Protein AF-0000000078959575 (afdb_homodimer)

pLDDT: mean 81.87, std 21.02, range [20.94, 98.38]

Structure (mmCIF, N/CA/C/O backbone):
data_AF-0000000078959575-model_v1
#
loop_
_entity.id
_entity.type
_entity.pdbx_description
1 polymer GH22760
#
loop_
_atom_site.group_PDB
_atom_site.id
_atom_site.type_symbol
_atom_site.label_atom_id
_atom_site.label_alt_id
_atom_site.label_comp_id
_atom_site.label_asym_id
_atom_site.label_entity_id
_atom_site.label_seq_id
_atom_site.pdbx_PDB_ins_code
_atom_site.Cartn_x
_atom_site.Cartn_y
_atom_site.Cartn_z
_atom_site.occupancy
_atom_site.B_iso_or_equiv
_atom_site.auth_seq_id
_atom_site.auth_comp_id
_atom_site.auth_asym_id
_atom_site.auth_atom_id
_atom_site.pdbx_PDB_model_num
ATOM 1 N N . MET A 1 1 ? 25.422 5.785 2.998 1 21.25 1 MET A N 1
ATOM 2 C CA . MET A 1 1 ? 24.75 4.562 2.549 1 21.25 1 MET A CA 1
ATOM 3 C C . MET A 1 1 ? 23.469 4.32 3.338 1 21.25 1 MET A C 1
ATOM 5 O O . MET A 1 1 ? 22.75 3.354 3.08 1 21.25 1 MET A O 1
ATOM 9 N N . LYS A 1 2 ? 23.391 4.898 4.656 1 26.19 2 LYS A N 1
ATOM 10 C CA . LYS A 1 2 ? 22.578 5.145 5.84 1 26.19 2 LYS A CA 1
ATOM 11 C C . LYS A 1 2 ? 21.344 5.984 5.496 1 26.19 2 LYS A C 1
ATOM 13 O O . LYS A 1 2 ? 20.578 6.367 6.387 1 26.19 2 LYS A O 1
ATOM 18 N N . PHE A 1 3 ? 21.344 6.707 4.441 1 26.38 3 PHE A N 1
ATOM 19 C CA . PHE A 1 3 ? 20.484 7.828 4.098 1 26.38 3 PHE A CA 1
ATOM 20 C C . PHE A 1 3 ? 19.078 7.348 3.773 1 26.38 3 PHE A C 1
ATOM 22 O O . PHE A 1 3 ? 18.188 8.156 3.527 1 26.38 3 PHE A O 1
ATOM 29 N N . LEU A 1 4 ? 18.891 6.121 3.283 1 33.81 4 LEU A N 1
ATOM 30 C CA . LEU A 1 4 ? 17.656 5.672 2.627 1 33.81 4 LEU A CA 1
ATOM 31 C C . LEU A 1 4 ? 16.531 5.52 3.637 1 33.81 4 LEU A C 1
ATOM 33 O O . LEU A 1 4 ? 15.367 5.359 3.254 1 33.81 4 LEU A O 1
ATOM 37 N N . ILE A 1 5 ? 16.891 5.254 4.926 1 32.41 5 ILE A N 1
ATOM 38 C CA . ILE A 1 5 ? 15.945 4.719 5.895 1 32.41 5 ILE A CA 1
ATOM 39 C C . ILE A 1 5 ? 15.008 5.828 6.367 1 32.41 5 ILE A C 1
ATOM 41 O O . ILE A 1 5 ? 13.977 5.559 6.984 1 32.41 5 ILE A O 1
ATOM 45 N N . VAL A 1 6 ? 15.562 7.066 6.371 1 31.7 6 VAL A N 1
ATOM 46 C CA . VAL A 1 6 ? 15.016 8.062 7.285 1 31.7 6 VAL A CA 1
ATOM 47 C C . VAL A 1 6 ? 13.648 8.523 6.789 1 31.7 6 VAL A C 1
ATOM 49 O O . VAL A 1 6 ? 12.945 9.266 7.48 1 31.7 6 VAL A O 1
ATOM 52 N N . LEU A 1 7 ? 13.516 8.484 5.453 1 32.28 7 LEU A N 1
ATOM 53 C CA . LEU A 1 7 ? 12.445 9.336 4.945 1 32.28 7 LEU A CA 1
ATOM 54 C C . LEU A 1 7 ? 11.078 8.828 5.402 1 32.28 7 LEU A C 1
ATOM 56 O O . LEU A 1 7 ? 10.07 9.516 5.23 1 32.28 7 LEU A O 1
ATOM 60 N N . VAL A 1 8 ? 11.016 7.586 5.652 1 33.41 8 VAL A N 1
ATOM 61 C CA . VAL A 1 8 ? 9.664 7.051 5.711 1 33.41 8 VAL A CA 1
ATOM 62 C C . VAL A 1 8 ? 8.969 7.527 6.984 1 33.41 8 VAL A C 1
ATOM 64 O O . VAL A 1 8 ? 7.801 7.211 7.215 1 33.41 8 VAL A O 1
ATOM 67 N N . ALA A 1 9 ? 9.727 8.172 7.875 1 30.11 9 ALA A N 1
ATOM 68 C CA . ALA A 1 9 ? 9.164 8.258 9.219 1 30.11 9 ALA A CA 1
ATOM 69 C C . ALA A 1 9 ? 7.98 9.219 9.266 1 30.11 9 ALA A C 1
ATOM 71 O O . ALA A 1 9 ? 7.227 9.242 10.234 1 30.11 9 ALA A O 1
ATOM 72 N N . CYS A 1 10 ? 7.98 10.195 8.359 1 29.11 10 CYS A N 1
ATOM 73 C CA . CYS A 1 10 ? 7.23 11.375 8.766 1 29.11 10 CYS A CA 1
ATOM 74 C C . CYS A 1 10 ? 5.73 11.109 8.711 1 29.11 10 CYS A C 1
ATOM 76 O O . CYS A 1 10 ? 4.934 11.969 9.102 1 29.11 10 CYS A O 1
ATOM 78 N N . VAL A 1 11 ? 5.363 10.352 7.906 1 36.44 11 VAL A N 1
ATOM 79 C CA . VAL A 1 11 ? 3.955 10.539 7.566 1 36.44 11 VAL A CA 1
ATOM 80 C C . VAL A 1 11 ? 3.08 10.133 8.75 1 36.44 11 VAL A C 1
ATOM 82 O O . VAL A 1 11 ? 1.878 9.906 8.594 1 36.44 11 VAL A O 1
ATOM 85 N N . ALA A 1 12 ? 3.715 10.094 10.016 1 34.72 12 ALA A N 1
ATOM 86 C CA . ALA A 1 12 ? 3.025 9.281 11.016 1 34.72 12 ALA A CA 1
ATOM 87 C C . ALA A 1 12 ? 1.836 10.031 11.602 1 34.72 12 ALA A C 1
ATOM 89 O O . ALA A 1 12 ? 1.166 9.539 12.508 1 34.72 12 ALA A O 1
ATOM 90 N N . LEU A 1 13 ? 1.754 11.336 11.375 1 32.12 13 LEU A N 1
ATOM 91 C CA . LEU A 1 13 ? 0.903 11.82 12.453 1 32.12 13 LEU A CA 1
ATOM 92 C C . LEU A 1 13 ? -0.549 11.414 12.227 1 32.12 13 LEU A C 1
ATOM 94 O O . LEU A 1 13 ? -1.406 11.656 13.078 1 32.12 13 LEU A O 1
ATOM 98 N N . VAL A 1 14 ? -0.962 11.5 11.023 1 35.34 14 VAL A N 1
ATOM 99 C CA . VAL A 1 14 ? -2.418 11.406 11.039 1 35.34 14 VAL A CA 1
ATOM 100 C C . VAL A 1 14 ? -2.852 10.18 11.828 1 35.34 14 VAL A C 1
ATOM 102 O O . VAL A 1 14 ? -2.014 9.438 12.344 1 35.34 14 VAL A O 1
ATOM 105 N N . ALA A 1 15 ? -3.846 9.305 11.281 1 36.19 15 ALA A N 1
ATOM 106 C CA . ALA A 1 15 ? -4.566 8.227 11.945 1 36.19 15 ALA A CA 1
ATOM 107 C C . ALA A 1 15 ? -3.623 7.094 12.336 1 36.19 15 ALA A C 1
ATOM 109 O O . ALA A 1 15 ? -3.5 6.105 11.609 1 3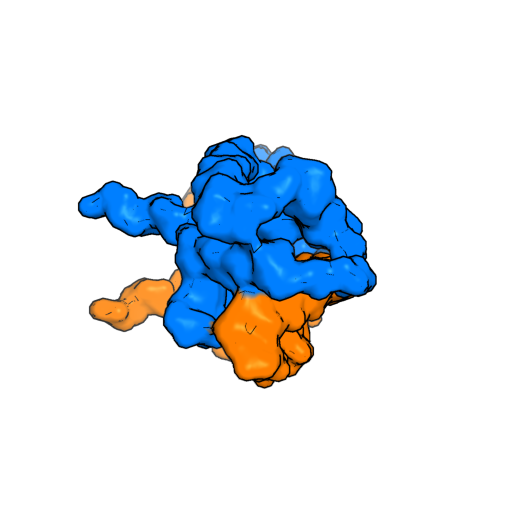6.19 15 ALA A O 1
ATOM 110 N N . ALA A 1 16 ? -2.566 7.5 12.961 1 39.72 16 ALA A N 1
ATOM 111 C CA . ALA A 1 16 ? -1.567 6.562 13.469 1 39.72 16 ALA A CA 1
ATOM 112 C C . ALA A 1 16 ? -2.225 5.281 13.977 1 39.72 16 ALA A C 1
ATOM 114 O O . ALA A 1 16 ? -1.679 4.188 13.812 1 39.72 16 ALA A O 1
ATOM 115 N N . GLU A 1 17 ? -3.307 5.551 14.688 1 41.25 17 GLU A N 1
ATOM 116 C CA . GLU A 1 17 ? -3.902 4.332 15.219 1 41.25 17 GLU A CA 1
ATOM 117 C C . GLU A 1 17 ? -4.41 3.428 14.102 1 41.25 17 GLU A C 1
ATOM 119 O O . GLU A 1 17 ? -4.469 2.207 14.258 1 41.25 17 GLU A O 1
ATOM 124 N N . LYS A 1 18 ? -4.844 4.164 13.031 1 46.66 18 LYS A N 1
ATOM 125 C CA . LYS A 1 18 ? -5.398 3.277 12.016 1 46.66 18 LYS A CA 1
ATOM 126 C C . LYS A 1 18 ? -4.367 2.971 10.93 1 46.66 18 LYS A C 1
ATOM 128 O O . LYS A 1 18 ? -4.492 1.979 10.211 1 46.66 18 LYS A O 1
ATOM 133 N N . LEU A 1 19 ? -3.455 4.043 10.82 1 52.03 19 LEU A N 1
ATOM 134 C CA . LEU A 1 19 ? -2.346 3.672 9.945 1 52.03 19 LEU A CA 1
ATOM 135 C C . LEU A 1 19 ? -1.333 2.809 10.688 1 52.03 19 LEU A C 1
ATOM 137 O O . LEU A 1 19 ? -1.064 3.041 11.875 1 52.03 19 LEU A O 1
ATOM 141 N N . MET A 1 20 ? -1.323 1.711 10.492 1 60.56 20 MET A N 1
ATOM 142 C CA . MET A 1 20 ? -0.423 0.765 11.141 1 60.56 20 MET A CA 1
ATOM 143 C C . MET A 1 20 ? 1.021 1.252 11.078 1 60.56 20 MET A C 1
ATOM 145 O O . MET A 1 20 ? 1.829 0.714 10.32 1 60.56 20 MET A O 1
ATOM 149 N N . LEU A 1 21 ? 1.324 2.381 11.836 1 71.88 21 LEU A N 1
ATOM 150 C CA . LEU A 1 21 ? 2.699 2.85 11.961 1 71.88 21 LEU A CA 1
ATOM 151 C C . LEU A 1 21 ? 3.533 1.865 12.781 1 71.88 21 LEU A C 1
ATOM 153 O O . LEU A 1 21 ? 3.031 1.252 13.719 1 71.88 21 LEU A O 1
ATOM 157 N N . THR A 1 22 ? 4.734 1.642 12.203 1 72.06 22 THR A N 1
ATOM 158 C CA . THR A 1 22 ? 5.656 0.873 13.031 1 72.06 22 THR A CA 1
ATOM 159 C C . THR A 1 22 ? 5.961 1.613 14.328 1 72.06 22 THR A C 1
ATOM 161 O O . THR A 1 22 ? 5.672 2.805 14.453 1 72.06 22 THR A O 1
ATOM 164 N N . GLU A 1 23 ? 6.484 0.855 15.336 1 77.44 23 GLU A N 1
ATOM 165 C CA . GLU A 1 23 ? 6.859 1.485 16.594 1 77.44 23 GLU A CA 1
ATOM 166 C C . GLU A 1 23 ? 7.863 2.611 16.375 1 77.44 23 GLU A C 1
ATOM 168 O O . GLU A 1 23 ? 7.781 3.66 17.016 1 77.44 23 GLU A O 1
ATOM 173 N N . GLU A 1 24 ? 8.836 2.346 15.469 1 77.12 24 GLU A N 1
ATOM 174 C CA . GLU A 1 24 ? 9.82 3.373 15.141 1 77.12 24 GLU A CA 1
ATOM 175 C C . GLU A 1 24 ? 9.148 4.605 14.539 1 77.12 24 GLU A C 1
ATOM 177 O O . GLU A 1 24 ? 9.484 5.738 14.891 1 77.12 24 GLU A O 1
ATOM 182 N N . GLN A 1 25 ? 8.148 4.414 13.688 1 80.94 25 GLN A N 1
ATOM 183 C CA . GLN A 1 25 ? 7.41 5.512 13.07 1 80.94 25 GLN A CA 1
ATOM 184 C C . GLN A 1 25 ? 6.598 6.277 14.109 1 80.94 25 GLN A C 1
ATOM 186 O O . GLN A 1 25 ? 6.504 7.508 14.055 1 80.94 25 GLN A O 1
ATOM 191 N N . LYS A 1 26 ? 6.066 5.613 15.047 1 84.31 26 LYS A N 1
ATOM 192 C CA . LYS A 1 26 ? 5.301 6.238 16.125 1 84.31 26 LYS A CA 1
ATOM 193 C C . LYS A 1 26 ? 6.184 7.133 16.984 1 84.31 26 LYS A C 1
ATOM 195 O O . LYS A 1 26 ? 5.789 8.242 17.344 1 84.31 26 LYS A O 1
ATOM 200 N N . GLN A 1 27 ? 7.363 6.645 17.281 1 88.19 27 GLN A N 1
ATOM 201 C CA . GLN A 1 27 ? 8.297 7.418 18.094 1 88.19 27 GLN A CA 1
ATOM 202 C C . GLN A 1 27 ? 8.75 8.68 17.359 1 88.19 27 GLN A C 1
ATOM 204 O O . GLN A 1 27 ? 8.844 9.75 17.969 1 88.19 27 GLN A O 1
ATOM 209 N N . GLN A 1 28 ? 9.008 8.562 16.141 1 87.69 28 GLN A N 1
ATOM 210 C CA . GLN A 1 28 ? 9.406 9.727 15.367 1 87.69 28 GLN A CA 1
ATOM 211 C C . GLN A 1 28 ? 8.273 10.758 15.297 1 87.69 28 GLN A C 1
ATOM 213 O O . GLN A 1 28 ? 8.516 11.961 15.406 1 87.69 28 GLN A O 1
ATOM 218 N N . ALA A 1 29 ? 7.086 10.273 15.141 1 90.06 29 ALA A N 1
ATOM 219 C CA . ALA A 1 29 ? 5.93 11.164 15.125 1 90.06 29 ALA A CA 1
ATOM 220 C C . ALA A 1 29 ? 5.797 11.922 16.453 1 90.06 29 ALA A C 1
ATOM 222 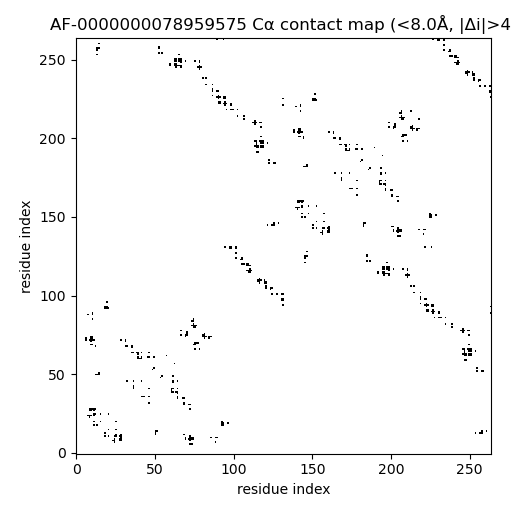O O . ALA A 1 29 ? 5.465 13.109 16.453 1 90.06 29 ALA A O 1
ATOM 223 N N . LYS A 1 30 ? 6.062 11.234 17.5 1 92.62 30 LYS A N 1
ATOM 224 C CA . LYS A 1 30 ? 6.008 11.867 18.812 1 92.62 30 LYS A CA 1
ATOM 225 C C . LYS A 1 30 ? 7.07 12.953 18.953 1 92.62 30 LYS A C 1
ATOM 227 O O . LYS A 1 30 ? 6.809 14.023 19.5 1 92.62 30 LYS A O 1
ATOM 232 N N . VAL A 1 31 ? 8.273 12.602 18.5 1 93.62 31 VAL A N 1
ATOM 233 C CA . VAL A 1 31 ? 9.367 13.57 18.547 1 93.62 31 VAL A CA 1
ATOM 234 C C . VAL A 1 31 ? 8.977 14.82 17.75 1 93.62 31 VAL A C 1
ATOM 236 O O . VAL A 1 31 ? 9.188 15.945 18.219 1 93.62 31 VAL A O 1
ATOM 239 N N . PHE A 1 32 ? 8.422 14.68 16.578 1 95.06 32 PHE A N 1
ATOM 240 C CA . PHE A 1 32 ? 7.973 15.812 15.789 1 95.06 32 PHE A CA 1
ATOM 241 C C . PHE A 1 32 ? 6.871 16.578 16.5 1 95.06 32 PHE A C 1
ATOM 243 O O . PHE A 1 32 ? 6.883 17.812 16.531 1 95.06 32 PHE A O 1
ATOM 250 N N . ALA A 1 33 ? 5.949 15.852 17.109 1 95.56 33 ALA A N 1
ATOM 251 C CA . ALA A 1 33 ? 4.816 16.484 17.781 1 95.56 33 ALA A CA 1
ATOM 252 C C . ALA A 1 33 ? 5.289 17.328 18.953 1 95.56 33 ALA A C 1
ATOM 254 O O . ALA A 1 33 ? 4.828 18.469 19.125 1 95.56 33 ALA A O 1
ATOM 255 N N . VAL A 1 34 ? 6.164 16.812 19.734 1 96.5 34 VAL A N 1
ATOM 256 C CA . VAL A 1 34 ? 6.684 17.531 20.891 1 96.5 34 VAL A CA 1
ATOM 257 C C . VAL A 1 34 ? 7.43 18.781 20.438 1 96.5 34 VAL A C 1
ATOM 259 O O . VAL A 1 34 ? 7.184 19.875 20.938 1 96.5 34 VAL A O 1
ATOM 262 N N . ALA A 1 35 ? 8.32 18.625 19.484 1 97.44 35 ALA A N 1
ATOM 263 C CA . ALA A 1 35 ? 9.094 19.75 18.969 1 97.44 35 ALA A CA 1
ATOM 264 C C . ALA A 1 35 ? 8.18 20.828 18.406 1 97.44 35 ALA A C 1
ATOM 266 O O . ALA A 1 35 ? 8.367 22.031 18.672 1 97.44 35 ALA A O 1
ATOM 267 N N . CYS A 1 36 ? 7.211 20.469 17.641 1 98.38 36 CYS A N 1
ATOM 268 C CA . CYS A 1 36 ? 6.312 21.422 17 1 98.38 36 CYS A CA 1
ATOM 269 C C . CYS A 1 36 ? 5.367 22.047 18.016 1 98.38 36 CYS A C 1
ATOM 271 O O . CYS A 1 36 ? 5 23.219 17.875 1 98.38 36 CYS A O 1
ATOM 273 N N . GLY A 1 37 ? 4.918 21.188 18.969 1 98 37 GLY A N 1
ATOM 274 C CA . GLY A 1 37 ? 4.121 21.766 20.031 1 98 37 GLY A CA 1
ATOM 275 C C . GLY A 1 37 ? 4.824 22.891 20.766 1 98 37 GLY A C 1
ATOM 276 O O . GLY A 1 37 ? 4.223 23.938 21.031 1 98 37 GLY A O 1
ATOM 277 N N . GLU A 1 38 ? 6.09 22.719 21.109 1 98.19 38 GLU A N 1
ATOM 278 C CA . GLU A 1 38 ? 6.895 23.734 21.766 1 98.19 38 GLU A CA 1
ATOM 279 C C . GLU A 1 38 ? 7.094 24.953 20.875 1 98.19 38 GLU A C 1
ATOM 281 O O . GLU A 1 38 ? 6.973 26.094 21.312 1 98.19 38 GLU A O 1
ATOM 286 N N . GLN A 1 39 ? 7.371 24.703 19.688 1 98.19 39 GLN A N 1
ATOM 287 C CA . GLN A 1 39 ? 7.652 25.766 18.734 1 98.19 39 GLN A CA 1
ATOM 288 C C . GLN A 1 39 ? 6.449 26.688 18.578 1 98.19 39 GLN A C 1
ATOM 290 O O . GLN A 1 39 ? 6.594 27.922 18.531 1 98.19 39 GLN A O 1
ATOM 295 N N . GLU A 1 40 ? 5.246 26.109 18.438 1 98.25 40 GLU A N 1
ATOM 296 C CA . GLU A 1 40 ? 4.055 26.875 18.094 1 98.25 40 GLU A CA 1
ATOM 297 C C . GLU A 1 40 ? 3.279 27.281 19.359 1 98.25 40 GLU A C 1
ATOM 299 O O . GLU A 1 40 ? 2.371 28.109 19.281 1 98.25 40 GLU A O 1
ATOM 304 N N . GLY A 1 41 ? 3.617 26.688 20.531 1 98.12 41 GLY A N 1
ATOM 305 C CA . GLY A 1 41 ? 2.996 27.031 21.797 1 98.12 41 GLY A CA 1
ATOM 306 C C . GLY A 1 41 ? 1.602 26.453 21.969 1 98.12 41 GLY A C 1
ATOM 307 O O . GLY A 1 41 ? 0.687 27.156 22.406 1 98.12 41 GLY A O 1
ATOM 308 N N . ILE A 1 42 ? 1.453 25.25 21.578 1 97.81 42 ILE A N 1
ATOM 309 C CA . ILE A 1 42 ? 0.149 24.625 21.797 1 97.81 42 ILE A CA 1
ATOM 310 C C . ILE A 1 42 ? 0.249 23.578 22.906 1 97.81 42 ILE A C 1
ATOM 312 O O . ILE A 1 42 ? 1.347 23.125 23.25 1 97.81 42 ILE A O 1
ATOM 316 N N . SER A 1 43 ? -0.876 23.234 23.469 1 96.38 43 SER A N 1
ATOM 317 C CA . SER A 1 43 ? -0.901 22.219 24.5 1 96.38 43 SER A CA 1
ATOM 318 C C . SER A 1 43 ? -0.928 20.812 23.891 1 96.38 43 SER A C 1
ATOM 320 O O . SER A 1 43 ? -1.29 20.641 22.719 1 96.38 43 SER A O 1
ATOM 322 N N . LYS A 1 44 ? -0.583 19.875 24.766 1 95.44 44 LYS A N 1
ATOM 323 C CA . LYS A 1 44 ? -0.696 18.484 24.375 1 95.44 44 LYS A CA 1
ATOM 324 C C . LYS A 1 44 ? -2.135 18.125 24 1 95.44 44 LYS A C 1
ATOM 326 O O . LYS A 1 44 ? -2.369 17.359 23.062 1 95.44 44 LYS A O 1
ATOM 331 N N . GLU A 1 45 ? -3.061 18.672 24.734 1 95.5 45 GLU A N 1
ATOM 332 C CA . GLU A 1 45 ? -4.477 18.406 24.484 1 95.5 45 GLU A CA 1
ATOM 333 C C . GLU A 1 45 ? -4.895 18.922 23.109 1 95.5 45 GLU A C 1
ATOM 335 O O . GLU A 1 45 ? -5.695 18.281 22.422 1 95.5 45 GLU A O 1
ATOM 340 N N . GLN A 1 46 ? -4.41 20.047 22.703 1 95.88 46 GLN A N 1
ATOM 341 C CA . GLN A 1 46 ? -4.711 20.594 21.391 1 95.88 46 GLN A CA 1
ATOM 342 C C . GLN A 1 46 ? -4.156 19.688 20.281 1 95.88 46 GLN A C 1
ATOM 344 O O . GLN A 1 46 ? -4.824 19.453 19.281 1 95.88 46 GLN A O 1
ATOM 349 N N . ALA A 1 47 ? -2.959 19.203 20.516 1 95.44 47 ALA A N 1
ATOM 350 C CA . ALA A 1 47 ? -2.336 18.312 19.531 1 95.44 47 ALA A CA 1
ATOM 351 C C . ALA A 1 47 ? -3.125 17.016 19.391 1 95.44 47 ALA A C 1
ATOM 353 O O . ALA A 1 47 ? -3.355 16.547 18.266 1 95.44 47 ALA A O 1
ATOM 354 N N . ILE A 1 48 ? -3.547 16.438 20.484 1 92.88 48 ILE A N 1
ATOM 355 C CA . ILE A 1 48 ? -4.309 15.188 20.5 1 92.88 48 ILE A CA 1
ATOM 356 C C . ILE A 1 48 ? -5.668 15.406 19.844 1 92.88 48 ILE A C 1
ATOM 358 O O . ILE A 1 48 ? -6.145 14.555 19.078 1 92.88 48 ILE A O 1
ATOM 362 N N . ALA A 1 49 ? -6.273 16.531 20.109 1 92.31 49 ALA A N 1
ATOM 363 C CA . ALA A 1 49 ? -7.555 16.859 19.484 1 92.31 49 ALA A CA 1
ATOM 364 C C . ALA A 1 49 ? -7.434 16.906 17.969 1 92.31 49 ALA A C 1
ATOM 366 O O . ALA A 1 49 ? -8.289 16.375 17.25 1 92.31 49 ALA A O 1
ATOM 367 N N . LEU A 1 50 ? -6.402 17.531 17.484 1 92.88 50 LEU A N 1
ATOM 368 C CA . LEU A 1 50 ? -6.16 17.594 16.047 1 92.88 50 LEU A CA 1
ATOM 369 C C . LEU A 1 50 ? -5.961 16.203 15.469 1 92.88 50 LEU A C 1
ATOM 371 O O . LEU A 1 50 ? -6.559 15.859 14.453 1 92.88 50 LEU A O 1
ATOM 375 N N . ARG A 1 51 ? -5.102 15.406 16.094 1 90.69 51 ARG A N 1
ATOM 376 C CA . ARG A 1 51 ? -4.855 14.031 15.68 1 90.69 51 ARG A CA 1
ATOM 377 C C . ARG A 1 51 ? -6.164 13.25 15.57 1 90.69 51 ARG A C 1
ATOM 379 O O . ARG A 1 51 ? -6.336 12.438 14.656 1 90.69 51 ARG A O 1
ATOM 386 N N . ASP A 1 52 ? -7.07 13.562 16.5 1 87.31 52 ASP A N 1
ATOM 387 C CA . ASP A 1 52 ? -8.312 12.805 16.609 1 87.31 52 ASP A CA 1
ATOM 388 C C . ASP A 1 52 ? -9.375 13.352 15.664 1 87.31 52 ASP A C 1
ATOM 390 O O . ASP A 1 52 ? -10.5 12.836 15.617 1 87.31 52 ASP A O 1
ATOM 394 N N . GLY A 1 53 ? -9.039 14.406 14.945 1 91.19 53 GLY A N 1
ATOM 395 C CA . GLY A 1 53 ? -9.93 14.875 13.898 1 91.19 53 GLY A CA 1
ATOM 396 C C . GLY A 1 53 ? -10.867 15.977 14.359 1 91.19 53 GLY A C 1
ATOM 397 O O . GLY A 1 53 ? -11.938 16.172 13.781 1 91.19 53 GLY A O 1
ATOM 398 N N . LYS A 1 54 ? -10.578 16.594 15.398 1 93.12 54 LYS A N 1
ATOM 399 C CA . LYS A 1 54 ? -11.352 17.766 15.82 1 93.12 54 LYS A CA 1
ATOM 400 C C . LYS A 1 54 ? -10.898 19.016 15.086 1 93.12 54 LYS A C 1
ATOM 402 O O . LYS A 1 54 ? -10.039 19.75 15.57 1 93.12 54 LYS A O 1
ATOM 407 N N . PHE A 1 55 ? -11.539 19.391 14.086 1 95 55 PHE A N 1
ATOM 408 C CA . PHE A 1 55 ? -11.047 20.391 13.164 1 95 55 PHE A CA 1
ATOM 409 C C . PHE A 1 55 ? -11.836 21.688 13.297 1 95 55 PHE A C 1
ATOM 411 O O . PHE A 1 55 ? -11.562 22.672 12.609 1 95 55 PHE A O 1
ATOM 418 N N . GLU A 1 56 ? -12.781 21.672 14.203 1 91.12 56 GLU A N 1
ATOM 419 C CA . GLU A 1 56 ? -13.602 22.875 14.383 1 91.12 56 GLU A CA 1
ATOM 420 C C . GLU A 1 56 ? -12.898 23.906 15.258 1 91.12 56 GLU A C 1
ATOM 422 O O . GLU A 1 56 ? -12.25 23.547 16.25 1 91.12 56 GLU A O 1
ATOM 427 N N . ASN A 1 57 ? -13.031 25.156 14.938 1 92.12 57 ASN A N 1
ATOM 428 C CA . ASN A 1 57 ? -12.562 26.297 15.711 1 92.12 57 ASN A CA 1
ATOM 429 C C . ASN A 1 57 ? -11.086 26.156 16.078 1 92.12 57 ASN A C 1
ATOM 431 O O . ASN A 1 57 ? -10.695 26.422 17.219 1 92.12 57 ASN A O 1
ATOM 435 N N . VAL A 1 58 ? -10.305 25.703 15.203 1 94.19 58 VAL A N 1
ATOM 436 C CA . VAL A 1 58 ? -8.867 25.547 15.406 1 94.19 58 VAL A CA 1
ATOM 437 C C . VAL A 1 58 ? -8.18 26.906 15.219 1 94.19 58 VAL A C 1
ATOM 439 O O . VAL A 1 58 ? -8.445 27.609 14.25 1 94.19 58 VAL A O 1
ATOM 442 N N . ASP A 1 59 ? -7.367 27.297 16.203 1 95.44 59 ASP A N 1
ATOM 443 C CA . ASP A 1 59 ? -6.715 28.594 16.078 1 95.44 59 ASP A CA 1
ATOM 444 C C . ASP A 1 59 ? -5.461 28.5 15.219 1 95.44 59 ASP A C 1
ATOM 446 O O . ASP A 1 59 ? -5.074 27.406 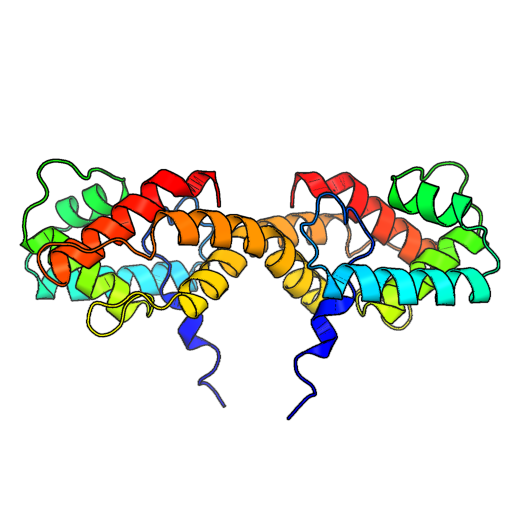14.789 1 95.44 59 ASP A O 1
ATOM 450 N N . GLU A 1 60 ? -4.902 29.672 14.984 1 97.38 60 GLU A N 1
ATOM 451 C CA . GLU A 1 60 ? -3.775 29.797 14.07 1 97.38 60 GLU A CA 1
ATOM 452 C C . GLU A 1 60 ? -2.566 29.016 14.578 1 97.38 60 GLU A C 1
ATOM 454 O O . GLU A 1 60 ? -1.815 28.438 13.781 1 97.38 60 GLU A O 1
ATOM 459 N N . LYS A 1 61 ? -2.33 28.953 15.859 1 97.88 61 LYS A N 1
ATOM 460 C CA . LYS A 1 61 ? -1.192 28.234 16.422 1 97.88 61 LYS A CA 1
ATOM 461 C C . LYS A 1 61 ? -1.289 26.734 16.141 1 97.88 61 LYS A C 1
ATOM 463 O O . LYS A 1 61 ? -0.284 26.094 15.828 1 97.88 61 LYS A O 1
ATOM 468 N N . VAL A 1 62 ? -2.484 26.172 16.234 1 97.44 62 VAL A N 1
ATOM 469 C CA . VAL A 1 62 ? -2.699 24.75 15.961 1 97.44 62 VAL A CA 1
ATOM 470 C C . VAL A 1 62 ? -2.494 24.469 14.469 1 97.44 62 VAL A C 1
ATOM 472 O O . VAL A 1 62 ? -1.928 23.438 14.102 1 97.44 62 VAL A O 1
ATOM 475 N N . LYS A 1 63 ? -2.939 25.344 13.641 1 96.75 63 LYS A N 1
ATOM 476 C CA . LYS A 1 63 ? -2.695 25.188 12.211 1 96.75 63 LYS A CA 1
ATOM 477 C C . LYS A 1 63 ? -1.199 25.172 11.906 1 96.75 63 LYS A C 1
ATOM 479 O O . LYS A 1 63 ? -0.734 24.391 11.078 1 96.75 63 LYS A O 1
ATOM 484 N N . CYS A 1 64 ? -0.439 26.047 12.602 1 98.19 64 CYS A N 1
ATOM 485 C CA . CYS A 1 64 ? 1.001 26.125 12.383 1 98.19 64 CYS A CA 1
ATOM 486 C C . CYS A 1 64 ? 1.711 24.906 12.969 1 98.19 64 CYS A C 1
ATOM 488 O O . CYS A 1 64 ? 2.752 24.484 12.461 1 98.19 64 CYS A O 1
ATOM 490 N N . PHE A 1 65 ? 1.138 24.375 14.023 1 97.69 65 PHE A N 1
ATOM 491 C CA . PHE A 1 65 ? 1.613 23.094 14.516 1 97.69 65 PHE A CA 1
ATOM 492 C C . PHE A 1 65 ? 1.539 22.031 13.43 1 97.69 65 PHE A C 1
ATOM 494 O O . PHE A 1 65 ? 2.49 21.266 13.219 1 97.69 65 PHE A O 1
ATOM 501 N N . ALA A 1 66 ? 0.413 21.875 12.727 1 96.31 66 ALA A N 1
ATOM 502 C CA . ALA A 1 66 ? 0.253 20.922 11.625 1 96.31 66 ALA A CA 1
ATOM 503 C C . ALA A 1 66 ? 1.303 21.156 10.539 1 96.31 66 ALA A C 1
ATOM 505 O O . ALA A 1 66 ? 1.912 20.219 10.039 1 96.31 66 ALA A O 1
ATOM 506 N N . ASN A 1 67 ? 1.488 22.438 10.18 1 96.19 67 ASN A N 1
ATOM 507 C CA . ASN A 1 67 ? 2.51 22.781 9.195 1 96.19 67 ASN A CA 1
ATOM 508 C C . ASN A 1 67 ? 3.891 22.297 9.625 1 96.19 67 ASN A C 1
ATOM 510 O O . ASN A 1 67 ? 4.602 21.656 8.852 1 96.19 67 ASN A O 1
ATOM 514 N N . CYS A 1 68 ? 4.266 22.672 10.859 1 97.62 68 CYS A N 1
ATOM 515 C CA . CYS A 1 68 ? 5.547 22.266 11.422 1 97.62 68 CYS A CA 1
ATOM 516 C C . CYS A 1 68 ? 5.715 20.75 11.375 1 97.62 68 CYS A C 1
ATOM 518 O O . CYS A 1 68 ? 6.75 20.25 10.938 1 97.62 68 CYS A O 1
ATOM 520 N N . PHE A 1 69 ? 4.699 19.984 11.844 1 95.81 69 PHE A N 1
ATOM 521 C CA . PHE A 1 69 ? 4.73 18.531 11.891 1 95.81 69 PHE A CA 1
ATOM 522 C C . PHE A 1 69 ? 4.898 17.953 10.492 1 95.81 69 PHE A C 1
ATOM 524 O O . PHE A 1 69 ? 5.754 17.094 10.266 1 95.81 69 PHE A O 1
ATOM 531 N N . LEU A 1 70 ? 4.062 18.422 9.523 1 95.12 70 LEU A N 1
ATOM 532 C CA . LEU A 1 70 ? 4.062 17.875 8.172 1 95.12 70 LEU A CA 1
ATOM 533 C C . LEU A 1 70 ? 5.363 18.219 7.449 1 95.12 70 LEU A C 1
ATOM 535 O O . LEU A 1 70 ? 5.844 17.453 6.621 1 95.12 70 LEU A O 1
ATOM 539 N N . GLU A 1 71 ? 5.988 19.359 7.801 1 95.19 71 GLU A N 1
ATOM 540 C CA . GLU A 1 71 ? 7.297 19.688 7.254 1 95.19 71 GLU A CA 1
ATOM 541 C C . GLU A 1 71 ? 8.375 18.75 7.793 1 95.19 71 GLU A C 1
ATOM 543 O O . GLU A 1 71 ? 9.203 18.25 7.027 1 95.19 71 GLU A O 1
ATOM 548 N N . LYS A 1 72 ? 8.305 18.516 9.062 1 94.94 72 LYS A N 1
ATOM 549 C CA . LYS A 1 72 ? 9.297 17.609 9.656 1 94.94 72 LYS A CA 1
ATOM 550 C C . LYS A 1 72 ? 9.125 16.188 9.125 1 94.94 72 LYS A C 1
ATOM 552 O O . LYS A 1 72 ? 10.109 15.477 8.938 1 94.94 72 LYS A O 1
ATOM 557 N N . ALA A 1 73 ? 7.867 15.883 8.867 1 91.69 73 ALA A N 1
ATOM 558 C CA . ALA A 1 73 ? 7.574 14.555 8.344 1 91.69 73 ALA A CA 1
ATOM 559 C C . ALA A 1 73 ? 7.91 14.469 6.855 1 91.69 73 ALA A C 1
ATOM 561 O O . ALA A 1 73 ? 7.965 13.375 6.285 1 91.69 73 ALA A O 1
ATOM 562 N N . GLY A 1 74 ? 8.102 15.547 6.223 1 91.81 74 GLY A N 1
ATOM 563 C CA . GLY A 1 74 ? 8.539 15.57 4.836 1 91.81 74 GLY A CA 1
ATOM 564 C C . GLY A 1 74 ? 7.391 15.641 3.85 1 91.81 74 GLY A C 1
ATOM 565 O O . GLY A 1 74 ? 7.609 15.641 2.637 1 91.81 74 GLY A O 1
ATOM 566 N N . PHE A 1 75 ? 6.16 15.812 4.305 1 91.81 75 PHE A N 1
ATOM 567 C CA . PHE A 1 75 ? 4.996 15.812 3.428 1 91.81 75 PHE A CA 1
ATOM 568 C C . PHE A 1 75 ? 4.82 17.172 2.766 1 91.81 75 PHE A C 1
ATOM 570 O O . PHE A 1 75 ? 4.227 17.281 1.69 1 91.81 75 PHE A O 1
ATOM 577 N N . ILE A 1 76 ? 5.316 18.234 3.484 1 93.38 76 ILE A N 1
ATOM 578 C CA . ILE A 1 76 ? 5.23 19.609 3.008 1 93.38 76 ILE A CA 1
ATOM 57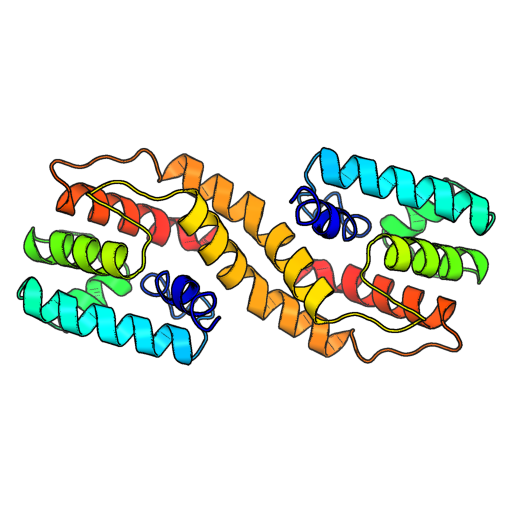9 C C . ILE A 1 76 ? 6.609 20.266 3.057 1 93.38 76 ILE A C 1
ATOM 581 O O . ILE A 1 76 ? 7.363 20.062 4.008 1 93.38 76 ILE A O 1
ATOM 585 N N . VAL A 1 77 ? 6.965 20.984 2.035 1 91.38 77 VAL A N 1
ATOM 586 C CA . VAL A 1 77 ? 8.172 21.797 1.98 1 91.38 77 VAL A CA 1
ATOM 587 C C . VAL A 1 77 ? 7.828 23.203 1.494 1 91.38 77 VAL A C 1
ATOM 589 O O . VAL A 1 77 ? 7.262 23.359 0.413 1 91.38 77 VAL A O 1
ATOM 592 N N . ASN A 1 78 ? 8.141 24.141 2.344 1 88.06 78 ASN A N 1
ATOM 593 C CA . ASN A 1 78 ? 7.863 25.547 2.006 1 88.06 78 ASN A CA 1
ATOM 594 C C . ASN A 1 78 ? 6.398 25.75 1.629 1 88.06 78 ASN A C 1
ATOM 596 O O . ASN A 1 78 ? 6.098 26.312 0.575 1 88.06 78 ASN A O 1
ATOM 600 N N . GLY A 1 79 ? 5.527 25.141 2.375 1 86.56 79 GLY A N 1
ATOM 601 C CA . GLY A 1 79 ? 4.098 25.359 2.229 1 86.56 79 GLY A CA 1
ATOM 602 C C . GLY A 1 79 ? 3.486 24.531 1.104 1 86.56 79 GLY A C 1
ATOM 603 O O . GLY A 1 79 ? 2.297 24.672 0.809 1 86.56 79 GLY A O 1
ATOM 604 N N . GLN A 1 80 ? 4.301 23.766 0.474 1 91.12 80 GLN A N 1
ATOM 605 C CA . GLN A 1 80 ? 3.799 22.984 -0.648 1 91.12 80 GLN A CA 1
ATOM 606 C C . GLN A 1 80 ? 3.865 21.484 -0.347 1 91.12 80 GLN A C 1
ATOM 608 O O . GLN A 1 80 ? 4.895 20.984 0.111 1 91.12 80 GLN A O 1
ATOM 613 N N . ILE A 1 81 ? 2.742 20.828 -0.635 1 93.94 81 ILE A N 1
ATOM 614 C CA . ILE A 1 81 ? 2.691 19.375 -0.479 1 93.94 81 ILE A CA 1
ATOM 615 C C . ILE A 1 81 ? 3.639 18.719 -1.479 1 93.94 81 ILE A C 1
ATOM 617 O O . ILE A 1 81 ? 3.828 19.219 -2.588 1 93.94 81 ILE A O 1
ATOM 621 N N . LYS A 1 82 ? 4.309 17.625 -1.077 1 92.12 82 LYS A N 1
ATOM 622 C CA . LYS A 1 82 ? 5.125 16.766 -1.93 1 92.12 82 LYS A CA 1
ATOM 623 C C . LYS A 1 82 ? 4.375 15.492 -2.314 1 92.12 82 LYS A C 1
ATOM 625 O O . LYS A 1 82 ? 4.438 14.484 -1.6 1 92.12 82 LYS A O 1
ATOM 630 N N . PRO A 1 83 ? 3.756 15.539 -3.48 1 90 83 PRO A N 1
ATOM 631 C CA . PRO A 1 83 ? 2.824 14.461 -3.811 1 90 83 PRO A CA 1
ATOM 632 C C . PRO A 1 83 ? 3.502 13.094 -3.863 1 90 83 PRO A C 1
ATOM 634 O O . PRO A 1 83 ? 2.918 12.094 -3.439 1 90 83 PRO A O 1
ATOM 637 N N . ASP A 1 84 ? 4.738 13.008 -4.359 1 84.38 84 ASP A N 1
ATOM 638 C CA . ASP A 1 84 ? 5.43 11.727 -4.473 1 84.38 84 ASP A CA 1
ATOM 639 C C . ASP A 1 84 ? 5.766 11.156 -3.096 1 84.38 84 ASP A C 1
ATOM 641 O O . ASP A 1 84 ? 5.73 9.945 -2.893 1 84.38 84 ASP A O 1
ATOM 645 N N . VAL A 1 85 ? 6.078 12.047 -2.166 1 85.94 85 VAL A N 1
ATOM 646 C CA . VAL A 1 85 ? 6.379 11.617 -0.803 1 85.94 85 VAL A CA 1
ATOM 647 C C . VAL A 1 85 ? 5.105 11.117 -0.125 1 85.94 85 VAL A C 1
ATOM 649 O O . VAL A 1 85 ? 5.113 10.078 0.534 1 85.94 85 VAL A O 1
ATOM 652 N N . VAL A 1 86 ? 3.982 11.805 -0.346 1 87.19 86 VAL A N 1
ATOM 653 C CA . VAL A 1 86 ? 2.688 11.391 0.185 1 87.19 86 VAL A CA 1
ATOM 654 C C . VAL A 1 86 ? 2.32 10.016 -0.36 1 87.19 86 VAL A C 1
ATOM 656 O O . VAL A 1 86 ? 1.994 9.102 0.405 1 87.19 86 VAL A O 1
ATOM 659 N N . LEU A 1 87 ? 2.506 9.883 -1.628 1 83.12 87 LEU A N 1
ATOM 660 C CA . LEU A 1 87 ? 2.15 8.633 -2.297 1 83.12 87 LEU A CA 1
ATOM 661 C C . LEU A 1 87 ? 2.971 7.473 -1.749 1 83.12 87 LEU A C 1
ATOM 663 O O . LEU A 1 87 ? 2.416 6.434 -1.378 1 83.12 87 LEU A O 1
ATOM 667 N N . THR A 1 88 ? 4.199 7.668 -1.679 1 81.56 88 THR A N 1
ATOM 668 C CA . THR A 1 88 ? 5.102 6.609 -1.243 1 81.56 88 THR A CA 1
ATOM 669 C C . THR A 1 88 ? 4.84 6.238 0.214 1 81.56 88 THR A C 1
ATOM 671 O O . THR A 1 88 ? 4.66 5.062 0.539 1 81.56 88 THR A O 1
ATOM 674 N N . LYS A 1 89 ? 4.691 7.219 1.052 1 80.31 89 LYS A N 1
ATOM 675 C CA . LYS A 1 89 ? 4.566 6.949 2.48 1 80.31 89 LYS A 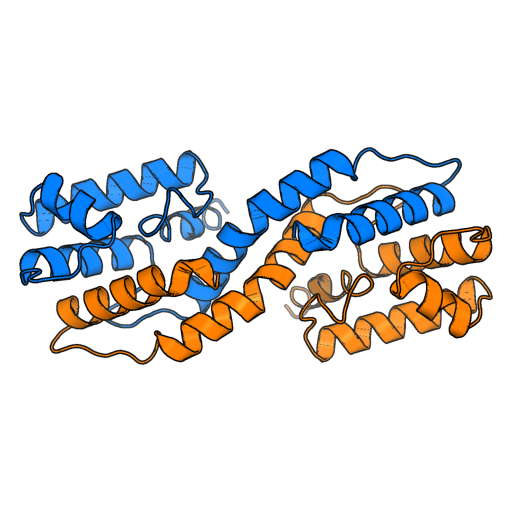CA 1
ATOM 676 C C . LYS A 1 89 ? 3.195 6.363 2.811 1 80.31 89 LYS A C 1
ATOM 678 O O . LYS A 1 89 ? 3.09 5.418 3.594 1 80.31 89 LYS A O 1
ATOM 683 N N . LEU A 1 90 ? 2.24 6.84 2.203 1 81.44 90 LEU A N 1
ATOM 684 C CA . LEU A 1 90 ? 0.904 6.352 2.531 1 81.44 90 LEU A CA 1
ATOM 685 C C . LEU A 1 90 ? 0.648 4.992 1.887 1 81.44 90 LEU A C 1
ATOM 687 O O . LEU A 1 90 ? -0.052 4.152 2.457 1 81.44 90 LEU A O 1
ATOM 691 N N . THR A 1 91 ? 1.233 4.805 0.733 1 79.44 91 THR A N 1
ATOM 692 C CA . THR A 1 91 ? 1.11 3.498 0.095 1 79.44 91 THR A CA 1
ATOM 693 C C . THR A 1 91 ? 1.765 2.414 0.949 1 79.44 91 THR A C 1
ATOM 695 O O . THR A 1 91 ? 1.184 1.348 1.159 1 79.44 91 THR A O 1
ATOM 698 N N . ILE A 1 92 ? 2.889 2.707 1.429 1 74.06 92 ILE A N 1
ATOM 699 C CA . ILE A 1 92 ? 3.643 1.751 2.234 1 74.06 92 ILE A CA 1
ATOM 700 C C . ILE A 1 92 ? 2.912 1.498 3.551 1 74.06 92 ILE A C 1
ATOM 702 O O . ILE A 1 92 ? 2.764 0.349 3.975 1 74.06 92 ILE A O 1
ATOM 706 N N . LEU A 1 93 ? 2.393 2.482 4.109 1 71.38 93 LEU A N 1
ATOM 707 C CA . LEU A 1 93 ? 1.739 2.377 5.41 1 71.38 93 LEU A CA 1
ATOM 708 C C . LEU A 1 93 ? 0.449 1.57 5.305 1 71.38 93 LEU A C 1
ATOM 710 O O . LEU A 1 93 ? 0.136 0.774 6.195 1 71.38 93 LEU A O 1
ATOM 714 N N . ASP A 1 94 ? -0.268 1.738 4.328 1 67.94 94 ASP A N 1
ATOM 715 C CA . ASP A 1 94 ? -1.559 1.071 4.184 1 67.94 94 ASP A CA 1
ATOM 716 C C . ASP A 1 94 ? -1.378 -0.403 3.83 1 67.94 94 ASP A C 1
ATOM 718 O O . ASP A 1 94 ? -2.104 -1.262 4.336 1 67.94 94 ASP A O 1
ATOM 722 N N . GLY A 1 95 ? -0.396 -0.578 3.078 1 73.25 95 GLY A N 1
ATOM 723 C CA . GLY A 1 95 ? -0.319 -1.911 2.504 1 73.25 95 GLY A CA 1
ATOM 724 C C . GLY A 1 95 ? 0.558 -2.855 3.305 1 73.25 95 GLY A C 1
ATOM 725 O O . GLY A 1 95 ? 0.413 -4.078 3.209 1 73.25 95 GLY A O 1
ATOM 726 N N . LEU A 1 96 ? 1.385 -2.262 4.105 1 76.25 96 LEU A N 1
ATOM 727 C CA . LEU A 1 96 ? 2.436 -3.09 4.688 1 76.25 96 LEU A CA 1
ATOM 728 C C . LEU A 1 96 ? 1.845 -4.129 5.637 1 76.25 96 LEU A C 1
ATOM 730 O O . LEU A 1 96 ? 2.094 -5.328 5.488 1 76.25 96 LEU A O 1
ATOM 734 N N . GLU A 1 97 ? 1.034 -3.691 6.539 1 75.44 97 GLU A N 1
ATOM 735 C CA . GLU A 1 97 ? 0.507 -4.633 7.523 1 75.44 97 GLU A CA 1
ATOM 736 C C . GLU A 1 97 ? -0.45 -5.629 6.875 1 75.44 97 GLU A C 1
ATOM 738 O O . GLU A 1 97 ? -0.461 -6.809 7.234 1 75.44 97 GLU A O 1
ATOM 743 N N . LYS A 1 98 ? -1.236 -5.121 6.023 1 80.19 98 LYS A N 1
ATOM 744 C CA . LYS A 1 98 ? -2.166 -6.02 5.344 1 80.19 98 LYS A CA 1
ATOM 745 C C . LYS A 1 98 ? -1.418 -7.086 4.547 1 80.19 98 LYS A C 1
ATOM 747 O O . LYS A 1 98 ? -1.758 -8.266 4.613 1 80.19 98 LYS A O 1
ATOM 752 N N . VAL A 1 99 ? -0.396 -6.66 3.871 1 84.38 99 VAL A N 1
ATOM 753 C CA . VAL A 1 99 ? 0.386 -7.605 3.08 1 84.38 99 VAL A CA 1
ATOM 754 C C . VAL A 1 99 ? 1.119 -8.57 4.008 1 84.38 99 VAL A C 1
ATOM 756 O O . VAL A 1 99 ? 1.162 -9.781 3.748 1 84.38 99 VAL A O 1
ATOM 759 N N . LYS A 1 100 ? 1.674 -8.109 5.113 1 85.38 100 LYS A N 1
ATOM 760 C CA . LYS A 1 100 ? 2.393 -8.953 6.059 1 85.38 100 LYS A CA 1
ATOM 761 C C . LYS A 1 100 ? 1.468 -10 6.676 1 85.38 100 LYS A C 1
ATOM 763 O O . LYS A 1 100 ? 1.882 -11.133 6.918 1 85.38 100 LYS A O 1
ATOM 768 N N . ALA A 1 101 ? 0.267 -9.602 6.949 1 86.12 101 ALA A N 1
ATOM 769 C CA . ALA A 1 101 ? -0.692 -10.547 7.508 1 86.12 101 ALA A CA 1
ATOM 770 C C . ALA A 1 101 ? -0.968 -11.688 6.535 1 86.12 101 ALA A C 1
ATOM 772 O O . ALA A 1 101 ? -1.072 -12.852 6.941 1 86.12 101 ALA A O 1
ATOM 773 N N . VAL A 1 102 ? -1.106 -11.367 5.266 1 88.44 102 VAL A N 1
ATOM 774 C CA . VAL A 1 102 ? -1.347 -12.406 4.262 1 88.44 102 VAL A CA 1
ATOM 775 C C . VAL A 1 102 ? -0.088 -13.25 4.078 1 88.44 102 VAL A C 1
ATOM 777 O O . VAL A 1 102 ? -0.169 -14.469 3.926 1 88.44 102 VAL A O 1
ATOM 780 N N . GLN A 1 103 ? 1.137 -12.609 4.109 1 92 103 GLN A N 1
ATOM 781 C CA . GLN A 1 103 ? 2.395 -13.336 4.016 1 92 103 GLN A CA 1
ATOM 782 C C . GLN A 1 103 ? 2.518 -14.367 5.141 1 92 103 GLN A C 1
ATOM 784 O O . GLN A 1 103 ? 3.031 -15.469 4.93 1 92 103 GLN A O 1
ATOM 789 N N . ALA A 1 104 ? 2.1 -14.039 6.316 1 91.94 104 ALA A N 1
ATOM 790 C CA . ALA A 1 104 ? 2.168 -14.93 7.469 1 91.94 104 ALA A CA 1
ATOM 791 C C . ALA A 1 104 ? 1.337 -16.188 7.238 1 91.94 104 ALA A C 1
ATOM 793 O O . ALA A 1 104 ? 1.671 -17.266 7.742 1 91.94 104 ALA A O 1
ATOM 794 N N . LYS A 1 105 ? 0.282 -16.078 6.453 1 92.19 105 LYS A N 1
ATOM 795 C CA . LYS A 1 105 ? -0.597 -17.203 6.152 1 92.19 105 LYS A CA 1
ATOM 796 C C . LYS A 1 105 ? -0.043 -18.047 5.004 1 92.19 105 LYS A C 1
ATOM 798 O O . LYS A 1 105 ? -0.261 -19.25 4.949 1 92.19 105 LYS A O 1
ATOM 803 N N . CYS A 1 106 ? 0.645 -17.438 4.105 1 95.06 106 CYS A N 1
ATOM 804 C CA . CYS A 1 106 ? 0.823 -18.047 2.793 1 95.06 106 CYS A CA 1
ATOM 805 C C . CYS A 1 106 ? 2.279 -18.438 2.564 1 95.06 106 CYS A C 1
ATOM 807 O O . CYS A 1 106 ? 2.562 -19.469 1.95 1 95.06 106 CYS A O 1
ATOM 809 N N . ASP A 1 107 ? 3.277 -17.703 3.047 1 94.06 107 ASP A N 1
ATOM 810 C CA . ASP A 1 107 ? 4.652 -17.766 2.559 1 94.06 107 ASP A CA 1
ATOM 811 C C . ASP A 1 107 ? 5.328 -19.062 2.975 1 94.06 107 ASP A C 1
ATOM 813 O O . ASP A 1 107 ? 6.367 -19.438 2.422 1 94.06 107 ASP A O 1
ATOM 817 N N . SER A 1 108 ? 4.809 -19.703 3.936 1 93.44 108 SER A N 1
ATOM 818 C CA . SER A 1 108 ? 5.457 -20.922 4.422 1 93.44 108 SER A CA 1
ATOM 819 C C . SER A 1 108 ? 4.906 -22.156 3.717 1 93.44 108 SER A C 1
ATOM 821 O O . SER A 1 108 ? 5.371 -23.266 3.959 1 93.44 108 SER A O 1
ATOM 823 N N . LEU A 1 109 ? 3.947 -22.031 2.859 1 93.38 109 LEU A N 1
ATOM 824 C CA . LEU A 1 109 ? 3.338 -23.156 2.176 1 93.38 109 LEU A CA 1
ATOM 825 C C . LEU A 1 109 ? 4.352 -23.859 1.274 1 93.38 109 LEU A C 1
ATOM 827 O O . LEU A 1 109 ? 5.168 -23.203 0.624 1 93.38 109 LEU A O 1
ATOM 831 N N . LYS A 1 110 ? 4.305 -25.156 1.285 1 93.75 110 LYS A N 1
ATOM 832 C CA . LYS A 1 110 ? 5.121 -26.031 0.439 1 93.75 110 LYS A CA 1
ATOM 833 C C . LYS A 1 110 ? 4.281 -27.141 -0.187 1 93.75 110 LYS A C 1
ATOM 835 O O . LYS A 1 110 ? 3.416 -27.719 0.473 1 93.75 110 LYS A O 1
ATOM 840 N N . GLY A 1 111 ? 4.492 -27.312 -1.47 1 93.88 111 GLY A N 1
ATOM 841 C CA . GLY A 1 111 ? 3.865 -28.406 -2.176 1 93.88 111 GLY A CA 1
ATOM 842 C C . GLY A 1 111 ? 4.812 -29.562 -2.436 1 93.88 111 GLY A C 1
ATOM 843 O O . GLY A 1 111 ? 5.871 -29.656 -1.813 1 93.88 111 GLY A O 1
ATOM 844 N N . GLU A 1 112 ? 4.336 -30.5 -3.279 1 95.31 112 GLU A N 1
ATOM 845 C CA . GLU A 1 112 ? 5.086 -31.719 -3.58 1 95.31 112 GLU A CA 1
ATOM 846 C C . GLU A 1 112 ? 6.352 -31.406 -4.367 1 95.31 112 GLU A C 1
ATOM 848 O O . GLU A 1 112 ? 7.312 -32.188 -4.34 1 95.31 112 GLU A O 1
ATOM 853 N N . ASN A 1 113 ? 6.414 -30.406 -5.141 1 95.12 113 ASN A N 1
ATOM 854 C CA . ASN A 1 113 ? 7.504 -29.875 -5.953 1 95.12 113 ASN A CA 1
ATOM 855 C C . ASN A 1 113 ? 7.348 -28.375 -6.195 1 95.12 113 ASN A C 1
ATOM 857 O O . ASN A 1 113 ? 6.449 -27.75 -5.637 1 95.12 113 ASN A O 1
ATOM 861 N N . ASN A 1 114 ? 8.18 -27.797 -6.961 1 94.62 114 ASN A N 1
ATOM 862 C CA . ASN A 1 114 ? 8.172 -26.359 -7.18 1 94.62 114 ASN A CA 1
ATOM 863 C C . ASN A 1 114 ? 6.848 -25.891 -7.789 1 94.62 114 ASN A C 1
ATOM 865 O O . ASN A 1 114 ? 6.309 -24.859 -7.391 1 94.62 114 ASN A O 1
ATOM 869 N N . CYS A 1 115 ? 6.359 -26.609 -8.734 1 96.44 115 CYS A N 1
ATOM 870 C CA . CYS A 1 115 ? 5.109 -26.219 -9.383 1 96.44 115 CYS A CA 1
ATOM 871 C C . CYS A 1 115 ? 3.943 -26.281 -8.406 1 96.44 115 CYS A C 1
ATOM 873 O O . CYS A 1 115 ? 3.113 -25.375 -8.367 1 96.44 115 CYS A O 1
ATOM 875 N N . ASP A 1 116 ? 3.885 -27.375 -7.66 1 96.38 116 ASP A N 1
ATOM 876 C CA . ASP A 1 116 ? 2.83 -27.5 -6.66 1 96.38 116 ASP A CA 1
ATOM 877 C C . ASP A 1 116 ? 2.955 -26.422 -5.59 1 96.38 116 ASP A C 1
ATOM 879 O O . ASP A 1 116 ? 1.947 -25.875 -5.125 1 96.38 116 ASP A O 1
ATOM 883 N N . THR A 1 117 ? 4.195 -26.062 -5.191 1 95.12 117 THR A N 1
ATOM 884 C CA . THR A 1 117 ? 4.422 -25 -4.219 1 95.12 117 THR A CA 1
ATOM 885 C C . THR A 1 117 ? 3.932 -23.672 -4.758 1 95.12 117 THR A C 1
ATOM 887 O O . THR A 1 117 ? 3.203 -22.938 -4.074 1 95.12 117 THR A O 1
ATOM 890 N N . ALA A 1 118 ? 4.301 -23.344 -5.988 1 95 118 ALA A N 1
ATOM 891 C CA . ALA A 1 118 ? 3.896 -22.078 -6.605 1 95 118 ALA A CA 1
ATOM 892 C C . ALA A 1 118 ? 2.379 -21.969 -6.707 1 95 118 ALA A C 1
ATOM 894 O O . ALA A 1 118 ? 1.804 -20.906 -6.465 1 95 118 ALA A O 1
ATOM 895 N N . PHE A 1 119 ? 1.771 -23.047 -7.047 1 94.25 119 PHE A N 1
ATOM 896 C CA . PHE A 1 119 ? 0.317 -23.078 -7.164 1 94.25 119 PHE A CA 1
ATOM 897 C C . PHE A 1 119 ? -0.339 -22.812 -5.812 1 94.25 119 PHE A C 1
ATOM 899 O O . PHE A 1 119 ? -1.27 -22.016 -5.715 1 94.25 119 PHE A O 1
ATOM 906 N N . LYS A 1 120 ? 0.158 -23.531 -4.785 1 94.5 120 LYS A N 1
ATOM 907 C CA . LYS A 1 120 ? -0.39 -23.359 -3.443 1 94.5 120 LYS A CA 1
ATOM 908 C C . LYS A 1 120 ? -0.23 -21.906 -2.979 1 94.5 120 LYS A C 1
ATOM 910 O O . LYS A 1 120 ? -1.144 -21.344 -2.377 1 94.5 120 LYS A O 1
ATOM 915 N N . LEU A 1 121 ? 0.92 -21.344 -3.273 1 93.31 121 LEU A N 1
ATOM 916 C CA . LEU A 1 121 ? 1.164 -19.953 -2.922 1 93.31 121 LEU A CA 1
ATOM 917 C C . LEU A 1 121 ? 0.207 -19.031 -3.666 1 93.31 121 LEU A C 1
ATOM 919 O O . LEU A 1 121 ? -0.419 -18.156 -3.061 1 93.31 121 LEU A O 1
ATOM 923 N N . TYR A 1 122 ? 0.057 -19.156 -4.945 1 93.56 122 TYR A N 1
ATOM 924 C CA . TYR A 1 122 ? -0.845 -18.328 -5.746 1 93.56 122 TYR A CA 1
ATOM 925 C C . TYR A 1 122 ? -2.275 -18.422 -5.227 1 93.56 122 TYR A C 1
ATOM 927 O O . TYR A 1 122 ? -2.953 -17.406 -5.062 1 93.56 122 TYR A O 1
ATOM 935 N N . GLU A 1 123 ? -2.695 -19.688 -5.027 1 92.69 123 GLU A N 1
ATOM 936 C CA . GLU A 1 123 ? -4.043 -19.922 -4.516 1 92.69 123 GLU A CA 1
ATOM 937 C C . GLU A 1 123 ? -4.258 -19.203 -3.186 1 92.69 123 GLU A C 1
ATOM 939 O O . GLU A 1 123 ? -5.289 -18.562 -2.977 1 92.69 123 GLU A O 1
ATOM 944 N N . CYS A 1 124 ? -3.332 -19.312 -2.297 1 93.56 124 CYS A N 1
ATOM 945 C CA . CYS A 1 124 ? -3.445 -18.703 -0.975 1 93.56 124 CYS A CA 1
ATOM 946 C C . CYS A 1 124 ? -3.561 -17.188 -1.076 1 93.56 124 CYS A C 1
ATOM 948 O O . CYS A 1 124 ? -4.449 -16.594 -0.472 1 93.56 124 CYS A O 1
ATOM 950 N N . TYR A 1 125 ? -2.686 -16.531 -1.88 1 90.19 125 TYR A N 1
ATOM 951 C CA . TYR A 1 125 ? -2.734 -15.078 -2.039 1 90.19 125 TYR A CA 1
ATOM 952 C C . TYR A 1 125 ? -4.02 -14.648 -2.734 1 90.19 125 TYR A C 1
ATOM 954 O O . TYR A 1 125 ? -4.602 -13.609 -2.395 1 90.19 125 TYR A O 1
ATOM 962 N N . HIS A 1 126 ? -4.402 -15.406 -3.697 1 89.44 126 HIS A N 1
ATOM 963 C CA . HIS A 1 126 ? -5.656 -15.125 -4.383 1 89.44 126 HIS A CA 1
ATOM 964 C C . HIS A 1 126 ? -6.832 -15.156 -3.418 1 89.44 126 HIS A C 1
ATOM 966 O O . HIS A 1 126 ? -7.684 -14.266 -3.436 1 89.44 126 HIS A O 1
ATOM 972 N N . GLN A 1 127 ? -6.902 -16.125 -2.551 1 89.56 127 GLN A N 1
ATOM 973 C CA . GLN A 1 127 ? -8.023 -16.328 -1.635 1 89.56 127 GLN A CA 1
ATOM 974 C C . GLN A 1 127 ? -8.023 -15.266 -0.536 1 89.56 127 GLN A C 1
ATOM 976 O O . GLN A 1 127 ? -9.062 -14.984 0.059 1 89.56 127 GLN A O 1
ATOM 981 N N . ASN A 1 128 ? -6.879 -14.703 -0.301 1 85.69 128 ASN A N 1
ATOM 982 C CA . ASN A 1 128 ? -6.773 -13.719 0.769 1 85.69 128 ASN A CA 1
ATOM 983 C C . ASN A 1 128 ? -6.613 -12.305 0.213 1 85.69 128 ASN A C 1
ATOM 985 O O . ASN A 1 128 ? -6.215 -11.391 0.937 1 85.69 128 ASN A O 1
ATOM 989 N N . HIS A 1 129 ? -6.949 -12.133 -1.062 1 82.88 129 HIS A N 1
ATOM 990 C CA . HIS A 1 129 ? -6.68 -10.859 -1.715 1 82.88 129 HIS A CA 1
ATOM 991 C C . HIS A 1 129 ? -7.527 -9.742 -1.116 1 82.88 129 HIS A C 1
ATOM 993 O O . HIS A 1 129 ? -7.129 -8.57 -1.132 1 82.88 129 HIS A O 1
ATOM 999 N N . ALA A 1 130 ? -8.719 -10.078 -0.591 1 76.88 130 ALA A N 1
ATOM 1000 C CA . ALA A 1 130 ? -9.609 -9.086 -0.001 1 76.88 130 ALA A CA 1
ATOM 1001 C C . ALA A 1 130 ? -8.984 -8.453 1.238 1 76.88 130 ALA A C 1
ATOM 1003 O O . ALA A 1 130 ? -9.375 -7.359 1.649 1 76.88 130 ALA A O 1
ATOM 1004 N N . ASP A 1 131 ? -8.07 -9.203 1.857 1 75.19 131 ASP A N 1
ATOM 1005 C CA . ASP A 1 131 ? -7.41 -8.703 3.057 1 75.19 131 ASP A CA 1
ATOM 1006 C C . ASP A 1 131 ? -6.312 -7.699 2.699 1 75.19 131 ASP A C 1
ATOM 1008 O O . ASP A 1 131 ? -5.762 -7.035 3.578 1 75.19 131 ASP A O 1
ATOM 1012 N N . ILE A 1 132 ? -6.008 -7.754 1.393 1 74.62 132 ILE A N 1
ATOM 1013 C CA . ILE A 1 132 ? -4.941 -6.867 0.933 1 74.62 132 ILE A CA 1
ATOM 1014 C C . ILE A 1 132 ? -5.551 -5.625 0.279 1 74.62 132 ILE A C 1
ATOM 1016 O O . ILE A 1 132 ? -5.062 -4.512 0.472 1 74.62 132 ILE A O 1
ATOM 1020 N N . MET B 1 1 ? 21.25 2.842 -15.422 1 20.94 1 MET B N 1
ATOM 1021 C CA . MET B 1 1 ? 20.562 3.787 -14.555 1 20.94 1 MET B CA 1
ATOM 1022 C C . MET B 1 1 ? 19.062 3.543 -14.578 1 20.94 1 MET B C 1
ATOM 1024 O O . MET B 1 1 ? 18.297 4.238 -13.898 1 20.94 1 MET B O 1
ATOM 1028 N N . LYS B 1 2 ? 18.516 2.82 -15.719 1 26.33 2 LYS B N 1
ATOM 1029 C CA . LYS B 1 2 ? 17.375 2.18 -16.375 1 26.33 2 LYS B CA 1
ATOM 1030 C C . LYS B 1 2 ? 16.828 1.033 -15.531 1 26.33 2 LYS B C 1
ATOM 1032 O O . LYS B 1 2 ? 15.898 0.344 -15.945 1 26.33 2 LYS B O 1
ATOM 1037 N N . PHE B 1 3 ? 17.609 0.453 -14.695 1 25.58 3 PHE B N 1
ATOM 1038 C CA . PHE B 1 3 ? 17.438 -0.851 -14.07 1 25.58 3 PHE B CA 1
ATOM 1039 C C . PHE B 1 3 ? 16.312 -0.818 -13.047 1 25.58 3 PHE B C 1
ATOM 1041 O O . PHE B 1 3 ? 15.961 -1.846 -12.461 1 25.58 3 PHE B O 1
ATOM 1048 N N . LEU B 1 4 ? 16 0.339 -12.43 1 33.47 4 LEU B N 1
ATOM 1049 C CA . LEU B 1 4 ? 15.188 0.403 -11.219 1 33.47 4 LEU B CA 1
ATOM 1050 C C . LEU B 1 4 ? 13.734 0.071 -11.523 1 33.47 4 LEU B C 1
ATOM 1052 O O . LEU B 1 4 ? 12.945 -0.177 -10.602 1 33.47 4 LEU B O 1
ATOM 1056 N N . ILE B 1 5 ? 13.305 0.335 -12.789 1 32.09 5 ILE B N 1
ATOM 1057 C CA . ILE B 1 5 ? 11.883 0.44 -13.102 1 32.09 5 ILE B CA 1
ATOM 1058 C C . ILE B 1 5 ? 11.266 -0.955 -13.164 1 32.09 5 ILE B C 1
ATOM 1060 O O . ILE B 1 5 ? 10.039 -1.097 -13.18 1 32.09 5 ILE B O 1
ATOM 1064 N N . VAL B 1 6 ? 12.117 -1.93 -13.555 1 31.52 6 VAL B N 1
ATOM 1065 C CA . VAL B 1 6 ? 11.539 -3.109 -14.188 1 31.52 6 VAL B CA 1
ATOM 1066 C C . VAL B 1 6 ? 10.828 -3.961 -13.133 1 31.52 6 VAL B C 1
ATOM 1068 O O . VAL B 1 6 ? 10.172 -4.949 -13.469 1 31.52 6 VAL B O 1
ATOM 1071 N N . LEU B 1 7 ? 11.367 -3.875 -11.906 1 32.09 7 LEU B N 1
ATOM 1072 C CA . LEU B 1 7 ? 11.047 -5.004 -11.039 1 32.09 7 LEU B CA 1
ATOM 1073 C C . LEU B 1 7 ? 9.555 -5.031 -10.711 1 32.09 7 LEU B C 1
ATOM 1075 O O . LEU B 1 7 ? 9.07 -5.984 -10.094 1 32.09 7 LEU B O 1
ATOM 1079 N N . VAL B 1 8 ? 8.961 -3.9 -10.766 1 32.81 8 VAL B N 1
ATOM 1080 C CA . VAL B 1 8 ? 7.672 -3.877 -10.086 1 32.81 8 VAL B CA 1
ATOM 1081 C C . VAL B 1 8 ? 6.645 -4.66 -10.898 1 32.81 8 VAL B C 1
ATOM 1083 O O . VAL B 1 8 ? 5.473 -4.742 -10.523 1 32.81 8 VAL B O 1
ATOM 1086 N N . ALA B 1 9 ? 7.043 -5.117 -12.102 1 29.75 9 ALA B N 1
ATOM 1087 C CA . ALA B 1 9 ? 5.957 -5.488 -13.008 1 29.75 9 ALA B CA 1
ATOM 1088 C C . ALA B 1 9 ? 5.289 -6.785 -12.555 1 29.75 9 ALA B C 1
ATOM 1090 O O . ALA B 1 9 ? 4.25 -7.172 -13.094 1 29.75 9 ALA B O 1
ATOM 1091 N N . CYS B 1 10 ? 6.027 -7.605 -11.82 1 29.05 10 CYS B N 1
ATOM 1092 C CA . CYS B 1 10 ? 5.621 -9 -11.938 1 29.05 10 CYS B CA 1
ATOM 1093 C C . CYS B 1 10 ? 4.32 -9.258 -11.188 1 29.05 10 CYS B C 1
ATOM 1095 O O . CYS B 1 10 ? 3.783 -10.367 -11.227 1 29.05 10 CYS B O 1
ATOM 1097 N N . VAL B 1 11 ? 4.129 -8.602 -10.234 1 36.31 11 VAL B N 1
ATOM 1098 C CA . VAL B 1 11 ? 3.201 -9.234 -9.305 1 36.31 11 VAL B CA 1
ATOM 1099 C C . VAL B 1 11 ? 1.803 -9.281 -9.914 1 36.31 11 VAL B C 1
ATOM 1101 O O . VAL B 1 11 ? 0.822 -9.562 -9.227 1 36.31 11 VAL B O 1
ATOM 1104 N N . ALA B 1 12 ? 1.705 -9.148 -11.312 1 34.47 12 ALA B N 1
ATOM 1105 C CA . ALA B 1 12 ? 0.394 -8.742 -11.805 1 34.47 12 ALA B CA 1
ATOM 1106 C C . ALA B 1 12 ? -0.574 -9.922 -11.836 1 34.47 12 ALA B C 1
ATOM 1108 O O . ALA B 1 12 ? -1.699 -9.797 -12.328 1 34.47 12 ALA B O 1
ATOM 1109 N N . LEU B 1 13 ? -0.068 -11.133 -11.68 1 32.06 13 LEU B N 1
ATOM 1110 C CA . LEU B 1 13 ? -1.097 -12 -12.25 1 32.06 13 LEU B CA 1
ATOM 1111 C C . LEU B 1 13 ? -2.318 -12.062 -11.336 1 32.06 13 LEU B C 1
ATOM 1113 O O . LEU B 1 13 ? -3.305 -12.727 -11.664 1 32.06 13 LEU B O 1
ATOM 1117 N N . VAL B 1 14 ? -2.104 -12.047 -10.078 1 36.38 14 VAL B N 1
ATOM 1118 C CA . VAL B 1 14 ? -3.34 -12.398 -9.383 1 36.38 14 VAL B CA 1
ATOM 1119 C C . VAL B 1 14 ? -4.48 -11.516 -9.891 1 36.38 14 VAL B C 1
ATOM 1121 O O . VAL B 1 14 ? -4.27 -10.641 -10.734 1 36.38 14 VAL B O 1
ATOM 1124 N N . ALA B 1 15 ? -5.52 -11.109 -8.977 1 36.31 15 ALA B N 1
ATOM 1125 C CA . ALA B 1 15 ? -6.77 -10.422 -9.297 1 36.31 15 ALA B CA 1
ATOM 1126 C C . ALA B 1 15 ? -6.5 -9.055 -9.922 1 36.31 15 ALA B C 1
ATOM 1128 O O . ALA B 1 15 ? -6.457 -8.039 -9.219 1 36.31 15 ALA B O 1
ATOM 1129 N N . ALA B 1 16 ? -5.742 -9.102 -10.984 1 39.56 16 ALA B N 1
ATOM 1130 C CA . ALA B 1 16 ? -5.418 -7.918 -11.781 1 39.56 16 ALA B CA 1
ATOM 1131 C C . ALA B 1 16 ? -6.582 -6.934 -11.805 1 39.56 16 ALA B C 1
ATOM 1133 O O . ALA B 1 16 ? -6.375 -5.719 -11.789 1 39.56 16 ALA B O 1
ATOM 1134 N N . GLU B 1 17 ? -7.711 -7.578 -11.93 1 41.66 17 GLU B N 1
ATOM 1135 C CA . GLU B 1 17 ? -8.836 -6.648 -12.023 1 41.66 17 GLU B CA 1
ATOM 1136 C C . GLU B 1 17 ? -9.023 -5.879 -10.719 1 41.66 17 GLU B C 1
ATOM 1138 O O . GLU B 1 17 ? -9.539 -4.758 -10.719 1 41.66 17 GLU B O 1
ATOM 1143 N N . LYS B 1 18 ? -8.641 -6.629 -9.664 1 47 18 LYS B N 1
ATOM 1144 C CA . LYS B 1 18 ? -8.914 -5.895 -8.43 1 47 18 LYS B CA 1
ATOM 1145 C C . LYS B 1 18 ? -7.664 -5.176 -7.934 1 47 18 LYS B C 1
ATOM 1147 O O . LYS B 1 18 ? -7.75 -4.254 -7.121 1 47 18 LYS B O 1
ATOM 1152 N N . LEU B 1 19 ? -6.527 -5.863 -8.344 1 52.22 19 LEU B N 1
ATOM 1153 C CA . LEU B 1 19 ? -5.336 -5.07 -8.055 1 52.22 19 LEU B CA 1
ATOM 1154 C C . LEU B 1 19 ? -5.137 -3.982 -9.109 1 52.22 19 LEU B C 1
ATOM 1156 O O . LEU B 1 19 ? -5.363 -4.215 -10.297 1 52.22 19 LEU B O 1
ATOM 1160 N N . MET B 1 20 ? -5.371 -2.922 -8.82 1 60.78 20 MET B N 1
ATOM 1161 C CA . MET B 1 20 ? -5.242 -1.789 -9.734 1 60.78 20 MET B CA 1
ATOM 1162 C C . MET B 1 20 ? -3.855 -1.761 -10.375 1 60.78 20 MET B C 1
ATOM 1164 O O . MET B 1 20 ? -3.012 -0.946 -9.992 1 60.78 20 MET B O 1
ATOM 1168 N N . LEU B 1 21 ? -3.604 -2.771 -11.281 1 71.94 21 LEU B N 1
ATOM 1169 C CA . LEU B 1 21 ? -2.373 -2.762 -12.062 1 71.94 21 LEU B CA 1
ATOM 1170 C C . LEU B 1 21 ? -2.383 -1.629 -13.086 1 71.94 21 LEU B C 1
ATOM 1172 O O . LEU B 1 21 ? -3.436 -1.294 -13.633 1 71.94 21 LEU B O 1
ATOM 1176 N N . THR B 1 22 ? -1.184 -0.956 -13.109 1 72.25 22 THR B N 1
ATOM 1177 C CA . THR B 1 22 ? -1.064 0.003 -14.203 1 72.25 22 THR B CA 1
ATOM 1178 C C . THR B 1 22 ? -1.169 -0.7 -15.555 1 72.25 22 THR B C 1
ATOM 1180 O O . THR B 1 22 ? -1.069 -1.927 -15.625 1 72.25 22 THR B O 1
ATOM 1183 N N . GLU B 1 23 ? -1.455 0.096 -16.609 1 77.69 23 GLU B N 1
ATOM 1184 C CA . GLU B 1 23 ? -1.522 -0.479 -17.953 1 77.69 23 GLU B CA 1
ATOM 1185 C C . GLU B 1 23 ? -0.22 -1.185 -18.312 1 77.69 23 GLU B C 1
ATOM 1187 O O . GLU B 1 23 ? -0.238 -2.254 -18.938 1 77.69 23 GLU B O 1
ATOM 1192 N N . GLU B 1 24 ? 0.906 -0.536 -17.953 1 77.44 24 GLU B N 1
ATOM 1193 C CA . GLU B 1 24 ? 2.207 -1.147 -18.203 1 77.44 24 GLU B CA 1
ATOM 1194 C C . GLU B 1 24 ? 2.346 -2.475 -17.453 1 77.44 24 GLU B C 1
ATOM 1196 O O . GLU B 1 24 ? 2.84 -3.455 -18.016 1 77.44 24 GLU B O 1
ATOM 1201 N N . GLN B 1 25 ? 1.848 -2.553 -16.219 1 81.25 25 GLN B N 1
ATOM 1202 C CA . GLN B 1 25 ? 1.891 -3.775 -15.43 1 81.25 25 GLN B CA 1
ATOM 1203 C C . GLN B 1 25 ? 0.997 -4.855 -16.031 1 81.25 25 GLN B C 1
ATOM 1205 O O . GLN B 1 25 ? 1.357 -6.035 -16.047 1 81.25 25 GLN B O 1
ATOM 1210 N N . LYS B 1 26 ? -0.09 -4.488 -16.547 1 84.5 26 LYS B N 1
ATOM 1211 C CA . LYS B 1 26 ? -1.01 -5.422 -17.188 1 84.5 26 LYS B CA 1
ATOM 1212 C C . LYS B 1 26 ? -0.383 -6.043 -18.438 1 84.5 26 LYS B C 1
ATOM 1214 O O . LYS B 1 26 ? -0.505 -7.246 -18.656 1 84.5 26 LYS B O 1
ATOM 1219 N N . GLN B 1 27 ? 0.286 -5.219 -19.219 1 88.44 27 GLN B N 1
ATOM 1220 C CA . GLN B 1 27 ? 0.938 -5.703 -20.422 1 88.44 27 GLN B CA 1
ATOM 1221 C C . GLN B 1 27 ? 2.064 -6.676 -20.094 1 88.44 27 GLN B C 1
ATOM 1223 O O . GLN B 1 27 ? 2.221 -7.703 -20.766 1 88.44 27 GLN B O 1
ATOM 1228 N N . GLN B 1 28 ? 2.803 -6.383 -19.125 1 88 28 GLN B N 1
ATOM 1229 C CA . GLN B 1 28 ? 3.879 -7.277 -18.719 1 88 28 GLN B CA 1
ATOM 1230 C C . GLN B 1 28 ? 3.326 -8.609 -18.219 1 88 28 GLN B C 1
ATOM 1232 O O . GLN B 1 28 ? 3.879 -9.672 -18.531 1 88 28 GLN B O 1
ATOM 1237 N N . ALA B 1 29 ? 2.258 -8.539 -17.5 1 90.25 29 ALA B N 1
ATOM 1238 C CA . ALA B 1 29 ? 1.613 -9.758 -17.016 1 90.25 29 ALA B CA 1
ATOM 1239 C C . ALA B 1 29 ? 1.145 -10.625 -18.188 1 90.25 29 ALA B C 1
ATOM 1241 O O . ALA B 1 29 ? 1.268 -11.852 -18.141 1 90.25 29 ALA B O 1
ATOM 1242 N N . LYS B 1 30 ? 0.641 -9.977 -19.172 1 92.81 30 LYS B N 1
ATOM 1243 C CA . LYS B 1 30 ? 0.198 -10.703 -20.359 1 92.81 30 LYS B CA 1
ATOM 1244 C C . LYS B 1 30 ? 1.372 -11.383 -21.062 1 92.81 30 LYS B C 1
ATOM 1246 O O . LYS B 1 30 ? 1.258 -12.523 -21.516 1 92.81 30 LYS B O 1
ATOM 1251 N N . VAL B 1 31 ? 2.465 -10.609 -21.188 1 93.81 31 VAL B N 1
ATOM 1252 C CA . VAL B 1 31 ? 3.662 -11.164 -21.812 1 93.81 31 VAL B CA 1
ATOM 1253 C C . VAL B 1 31 ? 4.125 -12.398 -21.047 1 93.81 31 VAL B C 1
ATOM 1255 O O . VAL B 1 31 ? 4.449 -13.422 -21.656 1 93.81 31 VAL B O 1
ATOM 1258 N N . PHE B 1 32 ? 4.164 -12.359 -19.75 1 95.12 32 PHE B N 1
ATOM 1259 C CA . PHE B 1 32 ? 4.543 -13.5 -18.938 1 95.12 32 PHE B CA 1
ATOM 1260 C C . PHE B 1 32 ? 3.564 -14.656 -19.125 1 95.12 32 PHE B C 1
ATOM 1262 O O . PHE B 1 32 ? 3.973 -15.812 -19.25 1 95.12 32 PHE B O 1
ATOM 1269 N N . ALA B 1 33 ? 2.289 -14.32 -19.156 1 95.75 33 ALA B N 1
ATOM 1270 C CA . ALA B 1 33 ? 1.255 -15.352 -19.281 1 95.75 33 ALA B CA 1
ATOM 1271 C C . ALA B 1 33 ? 1.387 -16.094 -20.609 1 95.75 33 ALA B C 1
ATOM 1273 O O . ALA B 1 33 ? 1.306 -17.328 -20.641 1 95.75 33 ALA B O 1
ATOM 1274 N N . VAL B 1 34 ? 1.561 -15.367 -21.656 1 96.69 34 VAL B N 1
ATOM 1275 C CA . VAL B 1 34 ? 1.692 -15.977 -22.969 1 96.69 34 VAL B CA 1
ATOM 1276 C C . VAL B 1 34 ? 2.936 -16.859 -23.016 1 96.69 34 VAL B C 1
ATOM 1278 O O . VAL B 1 34 ? 2.867 -18.016 -23.438 1 96.69 34 VAL B O 1
ATOM 1281 N N . ALA B 1 35 ? 4.051 -16.359 -22.594 1 97.44 35 ALA B N 1
ATOM 1282 C CA . ALA B 1 35 ? 5.301 -17.109 -22.578 1 97.44 35 ALA B CA 1
ATOM 1283 C C . ALA B 1 35 ? 5.176 -18.375 -21.734 1 97.44 35 ALA B C 1
ATOM 1285 O O . ALA B 1 35 ? 5.605 -19.453 -22.156 1 97.44 35 ALA B O 1
ATOM 1286 N N . CYS B 1 36 ? 4.598 -18.281 -20.594 1 98.38 36 CYS B N 1
ATOM 1287 C CA . CYS B 1 36 ? 4.477 -19.422 -19.688 1 98.38 36 CYS B CA 1
ATOM 1288 C C . CYS B 1 36 ? 3.445 -20.422 -20.188 1 98.38 36 CYS B C 1
ATOM 1290 O O . CYS B 1 36 ? 3.594 -21.625 -20 1 98.38 36 CYS B O 1
ATOM 1292 N N . GLY B 1 37 ? 2.34 -19.828 -20.766 1 98.06 37 GLY B N 1
ATOM 1293 C CA . GLY B 1 37 ? 1.382 -20.734 -21.391 1 98.06 37 GLY B CA 1
ATOM 1294 C C . GLY B 1 37 ? 2.002 -21.625 -22.453 1 98.06 37 GLY B C 1
ATOM 1295 O O . GLY B 1 37 ? 1.737 -22.828 -22.484 1 98.06 37 GLY B O 1
ATOM 1296 N N . GLU B 1 38 ? 2.828 -21.062 -23.328 1 98.19 38 GLU B N 1
ATOM 1297 C CA . GLU B 1 38 ? 3.525 -21.812 -24.359 1 98.19 38 GLU B CA 1
ATOM 1298 C C . GLU B 1 38 ? 4.508 -22.812 -23.766 1 98.19 38 GLU B C 1
ATOM 1300 O O . GLU B 1 38 ? 4.582 -23.953 -24.203 1 98.19 38 GLU B O 1
ATOM 1305 N N . GLN B 1 39 ? 5.203 -22.375 -22.828 1 98.19 39 GLN B N 1
ATOM 1306 C CA . GLN B 1 39 ? 6.23 -23.203 -22.203 1 98.19 39 GLN B CA 1
ATOM 1307 C C . GLN B 1 39 ? 5.625 -24.469 -21.578 1 98.19 39 GLN B C 1
ATOM 1309 O O . GLN B 1 39 ? 6.172 -25.562 -21.719 1 98.19 39 GLN B O 1
ATOM 1314 N N . GLU B 1 40 ? 4.508 -24.297 -20.859 1 98.25 40 GLU B N 1
ATOM 1315 C CA . GLU B 1 40 ? 3.945 -25.391 -20.078 1 98.25 40 GLU B CA 1
ATOM 1316 C C . GLU B 1 40 ? 2.865 -26.125 -20.859 1 98.25 40 GLU B C 1
ATOM 1318 O O . GLU B 1 40 ? 2.436 -27.219 -20.453 1 98.25 40 GLU B O 1
ATOM 1323 N N . GLY B 1 41 ? 2.389 -25.547 -22 1 98.19 41 GLY B N 1
ATOM 1324 C CA . GLY B 1 41 ? 1.413 -26.203 -22.859 1 98.19 41 GLY B CA 1
ATOM 1325 C C . GLY B 1 41 ? -0 -26.125 -22.312 1 98.19 41 GLY B C 1
ATOM 1326 O O . GLY B 1 41 ? -0.728 -27.125 -22.344 1 98.19 41 GLY B O 1
ATOM 1327 N N . ILE B 1 42 ? -0.362 -25.031 -21.797 1 97.88 42 ILE B N 1
ATOM 1328 C CA . ILE B 1 42 ? -1.738 -24.906 -21.344 1 97.88 42 ILE B CA 1
ATOM 1329 C C . ILE B 1 42 ? -2.516 -23.969 -22.266 1 97.88 42 ILE B C 1
ATOM 1331 O O . ILE B 1 42 ? -1.92 -23.219 -23.031 1 97.88 42 ILE B O 1
ATOM 1335 N N . SER B 1 43 ? -3.814 -24.078 -22.203 1 96.44 43 SER B N 1
ATOM 1336 C CA . SER B 1 43 ? -4.656 -23.219 -23.031 1 96.44 43 SER B CA 1
ATOM 1337 C C . SER B 1 43 ? -4.859 -21.859 -22.359 1 96.44 43 SER B C 1
ATOM 1339 O O . SER B 1 43 ? -4.676 -21.719 -21.141 1 96.44 43 SER B O 1
ATOM 1341 N N . LYS B 1 44 ? -5.281 -20.938 -23.219 1 95.5 44 LYS B N 1
ATOM 1342 C CA . LYS B 1 44 ? -5.66 -19.625 -22.703 1 95.5 44 LYS B CA 1
ATOM 1343 C C . LYS B 1 44 ? -6.793 -19.734 -21.688 1 95.5 44 LYS B C 1
ATOM 1345 O O . LYS B 1 44 ? -6.812 -19.016 -20.688 1 95.5 44 LYS B O 1
ATOM 1350 N N . GLU B 1 45 ? -7.715 -20.609 -21.953 1 95.56 45 GLU B N 1
ATOM 1351 C CA . GLU B 1 45 ? -8.852 -20.828 -21.047 1 95.56 45 GLU B CA 1
ATOM 1352 C C . GLU B 1 45 ? -8.398 -21.328 -19.688 1 95.56 45 GLU B C 1
ATOM 1354 O O . GLU B 1 45 ? -8.945 -20.922 -18.656 1 95.56 45 GLU B O 1
ATOM 1359 N N . GLN B 1 46 ? -7.434 -22.188 -19.656 1 95.94 46 GLN B N 1
ATOM 1360 C CA . GLN B 1 46 ? -6.891 -22.688 -18.391 1 95.94 46 GLN B CA 1
ATOM 1361 C C . GLN B 1 46 ? -6.227 -21.562 -17.609 1 95.94 46 GLN B C 1
ATOM 1363 O O . GLN B 1 46 ? -6.391 -21.469 -16.391 1 95.94 46 GLN B O 1
ATOM 1368 N N . ALA B 1 47 ? -5.5 -20.734 -18.312 1 95.56 47 ALA B N 1
ATOM 1369 C CA . ALA B 1 47 ? -4.828 -19.609 -17.672 1 95.56 47 ALA B CA 1
ATOM 1370 C C . ALA B 1 47 ? -5.84 -18.641 -17.062 1 95.56 47 ALA B C 1
ATOM 1372 O O . ALA B 1 47 ? -5.672 -18.172 -15.93 1 95.56 47 ALA B O 1
ATOM 1373 N N . ILE B 1 48 ? -6.895 -18.328 -17.797 1 93.12 48 ILE B N 1
ATOM 1374 C CA . ILE B 1 48 ? -7.934 -17.406 -17.359 1 93.12 48 ILE B CA 1
ATOM 1375 C C . ILE B 1 48 ? -8.68 -18.016 -16.156 1 93.12 48 ILE B C 1
ATOM 1377 O O . ILE B 1 48 ? -9 -17.312 -15.203 1 93.12 48 ILE B O 1
ATOM 1381 N N . ALA B 1 49 ? -8.93 -19.297 -16.219 1 92.44 49 ALA B N 1
ATOM 1382 C CA . ALA B 1 49 ? -9.594 -19.969 -15.102 1 92.44 49 ALA B CA 1
ATOM 1383 C C . ALA B 1 49 ? -8.773 -19.844 -13.82 1 92.44 49 ALA B C 1
ATOM 1385 O O . ALA B 1 49 ? -9.32 -19.562 -12.75 1 92.44 49 ALA B O 1
ATOM 1386 N N . LEU B 1 50 ? -7.492 -20.047 -13.922 1 93.06 50 LEU B N 1
ATOM 1387 C CA . LEU B 1 50 ? -6.605 -19.906 -12.773 1 93.06 50 LEU B CA 1
ATOM 1388 C C . LEU B 1 50 ? -6.641 -18.469 -12.242 1 93.06 50 LEU B C 1
ATOM 1390 O O . LEU B 1 50 ? -6.773 -18.266 -11.031 1 93.06 50 LEU B O 1
ATOM 1394 N N . ARG B 1 51 ? -6.477 -17.5 -13.125 1 90.88 51 ARG B N 1
ATOM 1395 C CA . ARG B 1 51 ? -6.543 -16.078 -12.766 1 90.88 51 ARG B CA 1
ATOM 1396 C C . ARG B 1 51 ? -7.824 -15.773 -12 1 90.88 51 ARG B C 1
ATOM 1398 O O . ARG B 1 51 ? -7.812 -14.992 -11.047 1 90.88 51 ARG B O 1
ATOM 1405 N N . ASP B 1 52 ? -8.906 -16.453 -12.422 1 87.25 52 ASP B N 1
ATOM 1406 C CA . ASP B 1 52 ? -10.234 -16.172 -11.883 1 87.25 52 ASP B CA 1
ATOM 1407 C C . ASP B 1 52 ? -10.484 -16.953 -10.594 1 87.25 52 ASP B C 1
ATOM 1409 O O . ASP B 1 52 ? -11.555 -16.828 -9.992 1 87.25 52 ASP B O 1
ATOM 1413 N N . GLY B 1 53 ? -9.523 -17.766 -10.211 1 91.31 53 GLY B N 1
ATOM 1414 C CA . GLY B 1 53 ? -9.609 -18.406 -8.914 1 91.31 53 GLY B CA 1
ATOM 1415 C C . GLY B 1 53 ? -10.234 -19.797 -8.977 1 91.31 53 GLY B C 1
ATOM 1416 O O . GLY B 1 53 ? -10.781 -20.281 -7.988 1 91.31 53 GLY B O 1
ATOM 1417 N N . LYS B 1 54 ? -10.273 -20.359 -10.07 1 93.31 54 LYS B N 1
ATOM 1418 C CA . LYS B 1 54 ? -10.719 -21.75 -10.188 1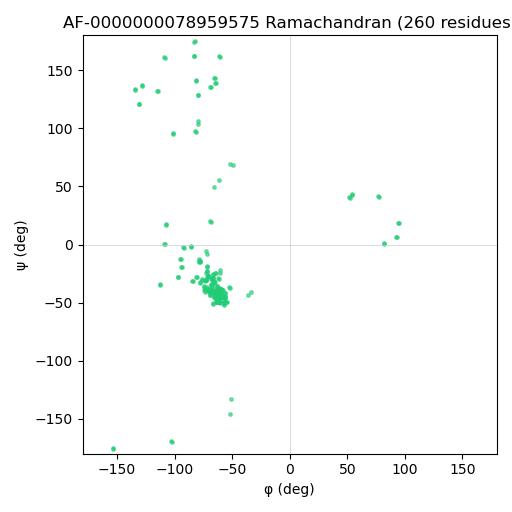 93.31 54 LYS B CA 1
ATOM 1419 C C . LYS B 1 54 ? -9.586 -22.719 -9.852 1 93.31 54 LYS B C 1
ATOM 1421 O O . LYS B 1 54 ? -8.859 -23.156 -10.742 1 93.31 54 LYS B O 1
ATOM 1426 N N . PHE B 1 55 ? -9.523 -23.188 -8.703 1 95.12 55 PHE B N 1
ATOM 1427 C CA . PHE B 1 55 ? -8.359 -23.906 -8.203 1 95.12 55 PHE B CA 1
ATOM 1428 C C . PHE B 1 55 ? -8.648 -25.391 -8.07 1 95.12 55 PHE B C 1
ATOM 1430 O O . PHE B 1 55 ? -7.77 -26.172 -7.684 1 95.12 55 PHE B O 1
ATOM 1437 N N . GLU B 1 56 ? -9.836 -25.766 -8.422 1 91.31 56 GLU B N 1
ATOM 1438 C CA . GLU B 1 56 ? -10.211 -27.172 -8.305 1 91.31 56 GLU B CA 1
ATOM 1439 C C . GLU B 1 56 ? -9.695 -27.984 -9.492 1 91.31 56 GLU B C 1
ATOM 1441 O O . GLU B 1 56 ? -9.734 -27.516 -10.633 1 91.31 56 GLU B O 1
ATOM 1446 N N . ASN B 1 57 ? -9.227 -29.188 -9.242 1 92.19 57 ASN B N 1
ATOM 1447 C CA . ASN B 1 57 ? -8.82 -30.172 -10.242 1 92.19 57 ASN B CA 1
ATOM 1448 C C . ASN B 1 57 ? -7.824 -29.578 -11.234 1 92.19 57 ASN B C 1
ATOM 1450 O O . ASN B 1 57 ? -7.941 -29.797 -12.445 1 92.19 57 ASN B O 1
ATOM 1454 N N . VAL B 1 58 ? -6.93 -28.812 -10.797 1 94.31 58 VAL B N 1
ATOM 1455 C CA . VAL B 1 58 ? -5.895 -28.219 -11.633 1 94.31 58 VAL B CA 1
ATOM 1456 C C . VAL B 1 58 ? -4.793 -29.234 -11.891 1 94.31 58 VAL B C 1
ATOM 1458 O O . VAL B 1 58 ? -4.34 -29.922 -10.969 1 94.31 58 VAL B O 1
ATOM 1461 N N . ASP B 1 59 ? -4.445 -29.422 -13.172 1 95.44 59 ASP B N 1
ATOM 1462 C CA . ASP B 1 59 ? -3.418 -30.422 -13.477 1 95.44 59 ASP B CA 1
ATOM 1463 C C . ASP B 1 59 ? -2.018 -29.844 -13.273 1 95.44 59 ASP B C 1
ATOM 1465 O O . ASP B 1 59 ? -1.868 -28.656 -12.984 1 95.44 59 ASP B O 1
ATOM 1469 N N . GLU B 1 60 ? -1.064 -30.734 -13.43 1 97.44 60 GLU B N 1
ATOM 1470 C CA . GLU B 1 60 ? 0.327 -30.406 -13.141 1 97.44 60 GLU B CA 1
ATOM 1471 C C . GLU B 1 60 ? 0.83 -29.297 -14.078 1 97.44 60 GLU B C 1
ATOM 1473 O O . GLU B 1 60 ? 1.624 -28.453 -13.68 1 97.44 60 GLU B O 1
ATOM 1478 N N . LYS B 1 61 ? 0.415 -29.266 -15.312 1 97.94 61 LYS B N 1
ATOM 1479 C CA . LYS B 1 61 ? 0.847 -28.266 -16.281 1 97.94 61 LYS B CA 1
ATOM 1480 C C . LYS B 1 61 ? 0.401 -26.859 -15.852 1 97.94 61 LYS B C 1
ATOM 1482 O O . LYS B 1 61 ? 1.154 -25.906 -15.984 1 97.94 61 LYS B O 1
ATOM 1487 N N . VAL B 1 62 ? -0.814 -26.75 -15.336 1 97.44 62 VAL B N 1
ATOM 1488 C CA . VAL B 1 62 ? -1.34 -25.469 -14.875 1 97.44 62 VAL B CA 1
ATOM 1489 C C . VAL B 1 62 ? -0.576 -25 -13.641 1 97.44 62 VAL B C 1
ATOM 1491 O O . VAL B 1 62 ? -0.283 -23.812 -13.484 1 97.44 62 VAL B O 1
ATOM 1494 N N . LYS B 1 63 ? -0.272 -25.906 -12.766 1 96.81 63 LYS B N 1
ATOM 1495 C CA . LYS B 1 63 ? 0.542 -25.562 -11.602 1 96.81 63 LYS B CA 1
ATOM 1496 C C . LYS B 1 63 ? 1.905 -25.016 -12.031 1 96.81 63 LYS B C 1
ATOM 1498 O O . LYS B 1 63 ? 2.408 -24.062 -11.445 1 96.81 63 LYS B O 1
ATOM 1503 N N . CYS B 1 64 ? 2.498 -25.641 -13.062 1 98.25 64 CYS B N 1
ATOM 1504 C CA . CYS B 1 64 ? 3.809 -25.219 -13.539 1 98.25 64 CYS B CA 1
ATOM 1505 C C . CYS B 1 64 ? 3.717 -23.891 -14.289 1 98.25 64 CYS B C 1
ATOM 1507 O O . CYS B 1 64 ? 4.668 -23.094 -14.289 1 98.25 64 CYS B O 1
ATOM 1509 N N . PHE B 1 65 ? 2.598 -23.672 -14.914 1 97.62 65 PHE B N 1
ATOM 1510 C CA . PHE B 1 65 ? 2.33 -22.344 -15.461 1 97.62 65 PHE B CA 1
ATOM 1511 C C . PHE B 1 65 ? 2.418 -21.281 -14.375 1 97.62 65 PHE B C 1
ATOM 1513 O O . PHE B 1 65 ? 3.043 -20.234 -14.57 1 97.62 65 PHE B O 1
ATOM 1520 N N . ALA B 1 66 ? 1.753 -21.453 -13.219 1 96.38 66 ALA B N 1
ATOM 1521 C CA . ALA B 1 66 ? 1.813 -20.516 -12.094 1 96.38 66 ALA B CA 1
ATOM 1522 C C . ALA B 1 66 ? 3.254 -20.297 -11.641 1 96.38 66 ALA B C 1
ATOM 1524 O O . ALA B 1 66 ? 3.668 -19.172 -11.398 1 96.38 66 ALA B O 1
ATOM 1525 N N . ASN B 1 67 ? 4.004 -21.406 -11.523 1 96.25 67 ASN B N 1
ATOM 1526 C CA . ASN B 1 67 ? 5.41 -21.312 -11.156 1 96.25 67 ASN B CA 1
ATOM 1527 C C . ASN B 1 67 ? 6.184 -20.438 -12.133 1 96.25 67 ASN B C 1
ATOM 1529 O O . ASN B 1 67 ? 6.914 -19.531 -11.727 1 96.25 67 ASN B O 1
ATOM 1533 N N . CYS B 1 68 ? 6.035 -20.75 -13.414 1 97.62 68 CYS B N 1
ATOM 1534 C CA . CYS B 1 68 ? 6.695 -20 -14.477 1 97.62 68 CYS B CA 1
ATOM 1535 C C . CYS B 1 68 ? 6.352 -18.516 -14.383 1 97.62 68 CYS B C 1
ATOM 1537 O O . CYS B 1 68 ? 7.238 -17.672 -14.43 1 97.62 68 CYS B O 1
ATOM 1539 N N . PHE B 1 69 ? 5.059 -18.188 -14.258 1 95.88 69 PHE B N 1
ATOM 1540 C CA . PHE B 1 69 ? 4.582 -16.812 -14.188 1 95.88 69 PHE B CA 1
ATOM 1541 C C . PHE B 1 69 ? 5.176 -16.094 -12.984 1 95.88 69 PHE B C 1
ATOM 1543 O O . PHE B 1 69 ? 5.703 -14.977 -13.109 1 95.88 69 PHE B O 1
ATOM 1550 N N . LEU B 1 70 ? 5.082 -16.734 -11.789 1 95.25 70 LEU B N 1
ATOM 1551 C CA . LEU B 1 70 ? 5.527 -16.109 -10.555 1 95.25 70 LEU B CA 1
ATOM 1552 C C . LEU B 1 70 ? 7.043 -15.938 -10.539 1 95.25 70 LEU B C 1
ATOM 1554 O O . LEU B 1 70 ? 7.562 -14.977 -9.969 1 95.25 70 LEU B O 1
ATOM 1558 N N . GLU B 1 71 ? 7.77 -16.812 -11.234 1 95.25 71 GLU B N 1
ATOM 1559 C CA . GLU B 1 71 ? 9.211 -16.641 -11.391 1 95.25 71 GLU B CA 1
ATOM 1560 C C . GLU B 1 71 ? 9.539 -15.445 -12.281 1 95.25 71 GLU B C 1
ATOM 1562 O O . GLU B 1 71 ? 10.406 -14.633 -11.945 1 95.25 71 GLU B O 1
ATOM 1567 N N . LYS B 1 72 ? 8.812 -15.352 -13.344 1 95 72 LYS B N 1
ATOM 1568 C CA . LYS B 1 72 ? 9.047 -14.234 -14.25 1 95 72 LYS B CA 1
ATOM 1569 C C . LYS B 1 72 ? 8.68 -12.906 -13.594 1 95 72 LYS B C 1
ATOM 1571 O O . LYS B 1 72 ? 9.336 -11.891 -13.82 1 95 72 LYS B O 1
ATOM 1576 N N . ALA B 1 73 ? 7.66 -13.016 -12.758 1 91.81 73 ALA B N 1
ATOM 1577 C CA . ALA B 1 73 ? 7.215 -11.82 -12.047 1 91.81 73 ALA B CA 1
ATOM 1578 C C . ALA B 1 73 ? 8.148 -11.5 -10.883 1 91.81 73 ALA B C 1
ATOM 1580 O O . ALA B 1 73 ? 8.086 -10.414 -10.312 1 91.81 73 ALA B O 1
ATOM 1581 N N . GLY B 1 74 ? 8.969 -12.398 -10.516 1 92 74 GLY B N 1
ATOM 1582 C CA . GLY B 1 74 ? 9.977 -12.148 -9.492 1 92 74 GLY B CA 1
ATOM 1583 C C . GLY B 1 74 ? 9.508 -12.516 -8.094 1 92 74 GLY B C 1
ATOM 1584 O O . GLY B 1 74 ? 10.242 -12.344 -7.121 1 92 74 GLY B O 1
ATOM 1585 N N . PHE B 1 75 ? 8.328 -13.125 -7.945 1 91.88 75 PHE B N 1
ATOM 1586 C CA . PHE B 1 75 ? 7.777 -13.438 -6.633 1 91.88 75 PHE B CA 1
ATOM 1587 C C . PHE B 1 75 ? 8.398 -14.719 -6.078 1 91.88 75 PHE B C 1
ATOM 1589 O O . PHE B 1 75 ? 8.445 -14.914 -4.863 1 91.88 75 PHE B O 1
ATOM 1596 N N . ILE B 1 76 ? 8.828 -15.602 -7.031 1 93.44 76 ILE B N 1
ATOM 1597 C CA . ILE B 1 76 ? 9.438 -16.875 -6.684 1 93.44 76 ILE B CA 1
ATOM 1598 C C . ILE B 1 76 ? 10.766 -17.031 -7.426 1 93.44 76 ILE B C 1
ATOM 1600 O O . ILE B 1 76 ? 10.875 -16.672 -8.602 1 93.44 76 ILE B O 1
ATOM 1604 N N . VAL B 1 77 ? 11.766 -17.5 -6.75 1 91.31 77 VAL B N 1
ATOM 1605 C CA . VAL B 1 77 ? 13.062 -17.859 -7.332 1 91.31 77 VAL B CA 1
ATOM 1606 C C . VAL B 1 77 ? 13.477 -19.25 -6.859 1 91.31 77 VAL B C 1
ATOM 1608 O O . VAL B 1 77 ? 13.57 -19.5 -5.656 1 91.31 77 VAL B O 1
ATOM 1611 N N . ASN B 1 78 ? 13.656 -20.109 -7.832 1 88.38 78 ASN B N 1
ATOM 1612 C CA . ASN B 1 78 ? 14.055 -21.484 -7.52 1 88.38 78 ASN B CA 1
ATOM 1613 C C . ASN B 1 78 ? 13.094 -22.125 -6.527 1 88.38 78 ASN B C 1
ATOM 1615 O O . ASN B 1 78 ? 13.516 -22.656 -5.504 1 88.38 78 ASN B O 1
ATOM 1619 N N . GLY B 1 79 ? 11.836 -21.922 -6.727 1 86.88 79 GLY B N 1
ATOM 1620 C CA . GLY B 1 79 ? 10.805 -22.594 -5.953 1 86.88 79 GLY B CA 1
ATOM 1621 C C . GLY B 1 79 ? 10.547 -21.922 -4.609 1 86.88 79 GLY B C 1
ATOM 1622 O O . GLY B 1 79 ? 9.75 -22.422 -3.812 1 86.88 79 GLY B O 1
ATOM 1623 N N . GLN B 1 80 ? 11.234 -20.875 -4.355 1 91.38 80 GLN B N 1
ATOM 1624 C CA . GLN B 1 80 ? 11.078 -20.203 -3.068 1 91.38 80 GLN B CA 1
ATOM 1625 C C . GLN B 1 80 ? 10.5 -18.812 -3.24 1 91.38 80 GLN B C 1
ATOM 1627 O O . GLN B 1 80 ? 10.969 -18.031 -4.078 1 91.38 80 GLN B O 1
ATOM 1632 N N . ILE B 1 81 ? 9.484 -18.547 -2.422 1 94.06 81 ILE B N 1
ATOM 1633 C CA . ILE B 1 81 ? 8.891 -17.203 -2.416 1 94.06 81 ILE B CA 1
ATOM 1634 C C . ILE B 1 81 ? 9.906 -16.188 -1.914 1 94.06 81 ILE B C 1
ATOM 1636 O O . ILE B 1 81 ? 10.742 -16.5 -1.062 1 94.06 81 ILE B O 1
ATOM 1640 N N . LYS B 1 82 ? 9.898 -14.977 -2.49 1 92.31 82 LYS B N 1
ATOM 1641 C CA . LYS B 1 82 ? 10.688 -13.828 -2.051 1 92.31 82 LYS B CA 1
ATOM 1642 C C . LYS B 1 82 ? 9.828 -12.844 -1.261 1 92.31 82 LYS B C 1
ATOM 1644 O O . LYS B 1 82 ? 9.219 -11.938 -1.839 1 92.31 82 LYS B O 1
ATOM 1649 N N . PRO B 1 83 ? 9.883 -12.992 0.053 1 90.19 83 PRO B N 1
ATOM 1650 C CA . PRO B 1 83 ? 8.914 -12.258 0.865 1 90.19 83 PRO B CA 1
ATOM 1651 C C . PRO B 1 83 ? 9.031 -10.742 0.703 1 90.19 83 PRO B C 1
ATOM 1653 O O . PRO B 1 83 ? 8.023 -10.039 0.682 1 90.19 83 PRO B O 1
ATOM 1656 N N . ASP B 1 84 ? 10.25 -10.203 0.57 1 84.25 84 ASP B N 1
ATOM 1657 C CA . ASP B 1 84 ? 10.438 -8.758 0.454 1 84.25 84 ASP B CA 1
ATOM 1658 C C . ASP B 1 84 ? 9.891 -8.234 -0.871 1 84.25 84 ASP B C 1
ATOM 1660 O O . ASP B 1 84 ? 9.359 -7.125 -0.934 1 84.25 84 ASP B O 1
ATOM 1664 N N . VAL B 1 85 ? 10 -9.062 -1.91 1 86 85 VAL B N 1
ATOM 1665 C CA . VAL B 1 85 ? 9.469 -8.68 -3.215 1 86 85 VAL B CA 1
ATOM 1666 C C . VAL B 1 85 ? 7.945 -8.695 -3.178 1 86 85 VAL B C 1
ATOM 1668 O O . VAL B 1 85 ? 7.293 -7.777 -3.68 1 86 85 VAL B O 1
ATOM 1671 N N . VAL B 1 86 ? 7.363 -9.695 -2.512 1 87.31 86 VAL B N 1
ATOM 1672 C CA . VAL B 1 86 ? 5.918 -9.789 -2.342 1 87.31 86 VAL B CA 1
ATOM 1673 C C . VAL B 1 86 ? 5.41 -8.562 -1.58 1 87.31 86 VAL B C 1
ATOM 1675 O O . VAL B 1 86 ? 4.484 -7.883 -2.031 1 87.31 86 VAL B O 1
ATOM 1678 N N . LEU B 1 87 ? 6.109 -8.258 -0.531 1 83 87 LEU B N 1
ATOM 1679 C CA . LEU B 1 87 ? 5.711 -7.148 0.325 1 83 87 LEU B CA 1
ATOM 1680 C C . LEU B 1 87 ? 5.738 -5.832 -0.446 1 83 87 LEU B C 1
ATOM 1682 O O . LEU B 1 87 ? 4.766 -5.078 -0.431 1 83 87 LEU B O 1
ATOM 1686 N N . THR B 1 88 ? 6.781 -5.621 -1.102 1 81.5 88 THR B N 1
ATOM 1687 C CA . THR B 1 88 ? 6.969 -4.367 -1.821 1 81.5 88 THR B CA 1
ATOM 1688 C C . THR B 1 88 ? 5.957 -4.238 -2.955 1 81.5 88 THR B C 1
ATOM 1690 O O . THR B 1 88 ? 5.27 -3.219 -3.07 1 81.5 88 THR B O 1
ATOM 1693 N N . LYS B 1 89 ? 5.762 -5.277 -3.703 1 80.56 89 LYS B N 1
ATOM 1694 C CA . LYS B 1 89 ? 4.91 -5.191 -4.883 1 80.56 89 LYS B CA 1
ATOM 1695 C C . LYS B 1 89 ? 3.436 -5.129 -4.492 1 80.56 89 LYS B C 1
ATOM 1697 O O . LYS B 1 89 ? 2.668 -4.352 -5.059 1 80.56 89 LYS B O 1
ATOM 1702 N N . LEU B 1 90 ? 3.104 -5.836 -3.551 1 81.5 90 LEU B N 1
ATOM 1703 C CA . LEU B 1 90 ? 1.691 -5.855 -3.182 1 81.5 90 LEU B CA 1
ATOM 1704 C C . LEU B 1 90 ? 1.32 -4.609 -2.383 1 81.5 90 LEU B C 1
ATOM 1706 O O . LEU B 1 90 ? 0.2 -4.109 -2.494 1 81.5 90 LEU B O 1
ATOM 1710 N N . THR B 1 91 ? 2.268 -4.133 -1.627 1 79.12 91 THR B N 1
ATOM 1711 C CA . THR B 1 91 ? 2.023 -2.891 -0.904 1 79.12 91 THR B CA 1
ATOM 1712 C C . THR B 1 91 ? 1.799 -1.735 -1.874 1 79.12 91 THR B C 1
ATOM 1714 O O . THR B 1 91 ? 0.866 -0.948 -1.705 1 79.12 91 THR B O 1
ATOM 1717 N N . ILE B 1 92 ? 2.596 -1.667 -2.826 1 74 92 ILE B N 1
ATOM 1718 C CA . ILE B 1 92 ? 2.521 -0.588 -3.805 1 74 92 ILE B CA 1
ATOM 1719 C C . ILE B 1 92 ? 1.23 -0.712 -4.613 1 74 92 ILE B C 1
ATOM 1721 O O . ILE B 1 92 ? 0.528 0.278 -4.828 1 74 92 ILE B O 1
ATOM 1725 N N . LEU B 1 93 ? 0.878 -1.876 -4.961 1 71.19 93 LEU B N 1
ATOM 1726 C CA . LEU B 1 93 ? -0.291 -2.109 -5.801 1 71.19 93 LEU B CA 1
ATOM 1727 C C . LEU B 1 93 ? -1.575 -1.768 -5.051 1 71.19 93 LEU B C 1
ATOM 1729 O O . LEU B 1 93 ? -2.502 -1.195 -5.629 1 71.19 93 LEU B O 1
ATOM 1733 N N . ASP B 1 94 ? -1.659 -2.09 -3.871 1 67.69 94 ASP B N 1
ATOM 1734 C CA . ASP B 1 94 ? -2.879 -1.877 -3.1 1 67.69 94 ASP B CA 1
ATOM 1735 C C . ASP B 1 94 ? -3.059 -0.402 -2.75 1 67.69 94 ASP B C 1
ATOM 1737 O O . ASP B 1 94 ? -4.172 0.124 -2.805 1 67.69 94 ASP B O 1
ATOM 1741 N N . GLY B 1 95 ? -1.959 0.159 -2.494 1 73.06 95 GLY B N 1
ATOM 1742 C CA . GLY B 1 95 ? -2.078 1.482 -1.904 1 73.06 95 GLY B CA 1
ATOM 1743 C C . GLY B 1 95 ? -2.033 2.6 -2.93 1 73.06 95 GLY B C 1
ATOM 1744 O O . GLY B 1 95 ? -2.533 3.697 -2.68 1 73.06 95 GLY B O 1
ATOM 1745 N N . LEU B 1 96 ? -1.517 2.256 -4.07 1 76.25 96 LEU B N 1
ATOM 1746 C CA . LEU B 1 96 ? -1.197 3.34 -4.992 1 76.25 96 LEU B CA 1
ATOM 1747 C C . LEU B 1 96 ? -2.467 4.039 -5.473 1 76.25 96 LEU B C 1
ATOM 1749 O O . LEU B 1 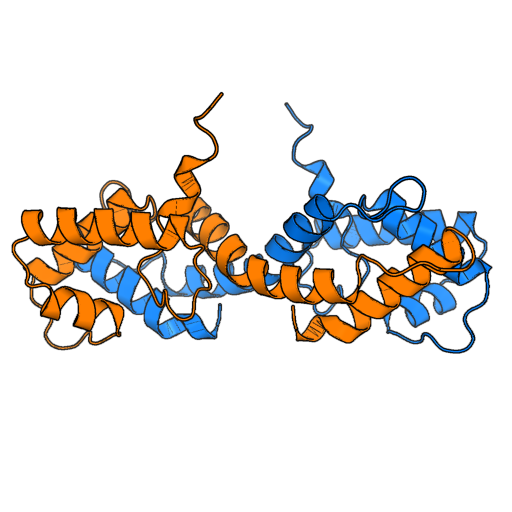96 ? -2.594 5.258 -5.348 1 76.25 96 LEU B O 1
ATOM 1753 N N . GLU B 1 97 ? -3.412 3.291 -5.93 1 75.38 97 GLU B N 1
ATOM 1754 C CA . GLU B 1 97 ? -4.613 3.914 -6.473 1 75.38 97 GLU B CA 1
ATOM 1755 C C . GLU B 1 97 ? -5.438 4.578 -5.371 1 75.38 97 GLU B C 1
ATOM 1757 O O . GLU B 1 97 ? -6.012 5.652 -5.578 1 75.38 97 GLU B O 1
ATOM 1762 N N . LYS B 1 98 ? -5.508 3.912 -4.305 1 80.19 98 LYS B N 1
ATOM 1763 C CA . LYS B 1 98 ? -6.258 4.496 -3.197 1 80.19 98 LYS B CA 1
ATOM 1764 C C . LYS B 1 98 ? -5.637 5.812 -2.746 1 80.19 98 LYS B C 1
ATOM 1766 O O . LYS B 1 98 ? -6.344 6.805 -2.543 1 80.19 98 LYS B O 1
ATOM 1771 N N . VAL B 1 99 ? -4.348 5.816 -2.656 1 84.19 99 VAL B N 1
ATOM 1772 C CA . VAL B 1 99 ? -3.656 7.031 -2.236 1 84.19 99 VAL B CA 1
ATOM 1773 C C . VAL B 1 99 ? -3.807 8.109 -3.309 1 84.19 99 VAL B C 1
ATOM 1775 O O . VAL B 1 99 ? -4.055 9.273 -2.996 1 84.19 99 VAL B O 1
ATOM 1778 N N . LYS B 1 100 ? -3.707 7.762 -4.578 1 85.31 100 LYS B N 1
ATOM 1779 C CA . LYS B 1 100 ? -3.836 8.719 -5.676 1 85.31 100 LYS B CA 1
ATOM 1780 C C . LYS B 1 100 ? -5.227 9.336 -5.703 1 85.31 100 LYS B C 1
ATOM 1782 O O . LYS B 1 100 ? -5.379 10.523 -6.012 1 85.31 100 LYS B O 1
ATOM 1787 N N . ALA B 1 101 ? -6.203 8.539 -5.422 1 86.19 101 ALA B N 1
ATOM 1788 C CA . ALA B 1 101 ? -7.566 9.062 -5.391 1 86.19 101 ALA B CA 1
ATOM 1789 C C . ALA B 1 101 ? -7.723 10.125 -4.309 1 86.19 101 ALA B C 1
ATOM 1791 O O . ALA B 1 101 ? -8.383 11.141 -4.516 1 86.19 101 ALA B O 1
ATOM 1792 N N . VAL B 1 102 ? -7.125 9.883 -3.158 1 88.44 102 VAL B N 1
ATOM 1793 C CA . VAL B 1 102 ? -7.203 10.852 -2.072 1 88.44 102 VAL B CA 1
ATOM 1794 C C . VAL B 1 102 ? -6.363 12.078 -2.418 1 88.44 102 VAL B C 1
ATOM 1796 O O . VAL B 1 102 ? -6.762 13.211 -2.141 1 88.44 102 VAL B O 1
ATOM 1799 N N . GLN B 1 103 ? -5.176 11.883 -3.053 1 92 103 GLN B N 1
ATOM 1800 C CA . GLN B 1 103 ? -4.34 13 -3.49 1 92 103 GLN B CA 1
ATOM 1801 C C . GLN B 1 103 ? -5.094 13.906 -4.453 1 92 103 GLN B C 1
ATOM 1803 O O . GLN B 1 103 ? -4.938 15.133 -4.41 1 92 103 GLN B O 1
ATOM 1808 N N . ALA B 1 104 ? -5.875 13.367 -5.324 1 92 104 ALA B N 1
ATOM 1809 C CA . ALA B 1 104 ? -6.648 14.133 -6.301 1 92 104 ALA B CA 1
ATOM 1810 C C . ALA B 1 104 ? -7.641 15.062 -5.605 1 92 104 ALA B C 1
ATOM 1812 O O . ALA B 1 104 ? -7.965 16.141 -6.121 1 92 104 ALA B O 1
ATOM 1813 N N . LYS B 1 105 ? -8.102 14.688 -4.43 1 92.31 105 LYS B N 1
ATOM 1814 C CA . LYS B 1 105 ? -9.055 15.477 -3.662 1 92.31 105 LYS B CA 1
ATOM 1815 C C . LYS B 1 105 ? -8.344 16.547 -2.83 1 92.31 105 LYS B C 1
ATOM 1817 O O . LYS B 1 105 ? -8.906 17.609 -2.576 1 92.31 105 LYS B O 1
ATOM 1822 N N . CYS B 1 106 ? -7.164 16.266 -2.402 1 94.94 106 CYS B N 1
ATOM 1823 C CA . CYS B 1 106 ? -6.613 17.016 -1.273 1 94.94 106 CYS B CA 1
ATOM 1824 C C . CYS B 1 106 ? -5.438 17.875 -1.713 1 94.94 106 CYS B C 1
ATOM 1826 O O . CYS B 1 106 ? -5.258 18.984 -1.207 1 94.94 106 CYS B O 1
ATOM 1828 N N . ASP B 1 107 ? -4.605 17.484 -2.676 1 93.94 107 ASP B N 1
ATOM 1829 C CA . ASP B 1 107 ? -3.268 18.031 -2.881 1 93.94 107 ASP B CA 1
ATOM 1830 C C . ASP B 1 107 ? -3.34 19.453 -3.447 1 93.94 107 ASP B C 1
ATOM 1832 O O . ASP B 1 107 ? -2.354 20.188 -3.412 1 93.94 107 ASP B O 1
ATOM 1836 N N . SER B 1 108 ? -4.426 19.797 -3.988 1 93.38 108 SER B N 1
ATOM 1837 C CA . SER B 1 108 ? -4.523 21.109 -4.613 1 93.38 108 SER B CA 1
ATOM 1838 C C . SER B 1 108 ? -5.055 22.156 -3.631 1 93.38 108 SER B C 1
ATOM 1840 O O . SER B 1 108 ? -5.156 23.328 -3.963 1 93.38 108 SER B O 1
ATOM 1842 N N . LEU B 1 109 ? -5.395 21.781 -2.43 1 93.25 109 LEU B N 1
ATOM 1843 C CA . LEU B 1 109 ? -5.957 22.703 -1.449 1 93.25 109 LEU B CA 1
ATOM 1844 C C . LEU B 1 109 ? -4.938 23.766 -1.062 1 93.25 109 LEU B C 1
ATOM 1846 O O . LEU B 1 109 ? -3.75 23.484 -0.92 1 93.25 109 LEU B O 1
ATOM 1850 N N . LYS B 1 110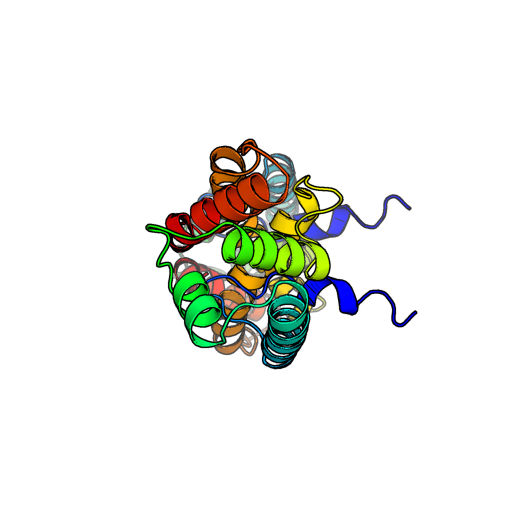 ? -5.43 24.984 -0.944 1 93.69 110 LYS B N 1
ATOM 1851 C CA . LYS B 1 110 ? -4.652 26.141 -0.5 1 93.69 110 LYS B CA 1
ATOM 1852 C C . LYS B 1 110 ? -5.426 26.953 0.531 1 93.69 110 LYS B C 1
ATOM 1854 O O . LYS B 1 110 ? -6.633 27.156 0.396 1 93.69 110 LYS B O 1
ATOM 1859 N N . GLY B 1 111 ? -4.715 27.297 1.581 1 93.88 111 GLY B N 1
ATOM 1860 C CA . GLY B 1 111 ? -5.277 28.188 2.588 1 93.88 111 GLY B CA 1
ATOM 1861 C C . GLY B 1 111 ? -4.762 29.609 2.484 1 93.88 111 GLY B C 1
ATOM 1862 O O . GLY B 1 111 ? -4.203 30 1.457 1 93.88 111 GLY B O 1
ATOM 1863 N N . GLU B 1 112 ? -5.082 30.406 3.535 1 95.25 112 GLU B N 1
ATOM 1864 C CA . GLU B 1 112 ? -4.73 31.812 3.562 1 95.25 112 GLU B CA 1
ATOM 1865 C C . GLU B 1 112 ? -3.219 32 3.648 1 95.25 112 GLU B C 1
ATOM 1867 O O . GLU B 1 112 ? -2.697 33.062 3.248 1 95.25 112 GLU B O 1
ATOM 1872 N N . ASN B 1 113 ? -2.48 31.156 4.219 1 95 113 ASN B N 1
ATOM 1873 C CA . ASN B 1 113 ? -1.032 31.094 4.387 1 95 113 ASN B CA 1
ATOM 1874 C C . ASN B 1 113 ? -0.548 29.656 4.543 1 95 113 ASN B C 1
ATOM 1876 O O . ASN B 1 113 ? -1.332 28.703 4.406 1 95 113 ASN B O 1
ATOM 1880 N N . ASN B 1 114 ? 0.683 29.453 4.773 1 94.62 114 ASN B N 1
ATOM 1881 C CA . ASN B 1 114 ? 1.257 28.109 4.852 1 94.62 114 ASN B CA 1
ATOM 1882 C C . ASN B 1 114 ? 0.607 27.297 5.961 1 94.62 114 ASN B C 1
ATOM 1884 O O . ASN B 1 114 ? 0.331 26.109 5.777 1 94.62 114 ASN B O 1
ATOM 1888 N N . CYS B 1 115 ? 0.396 27.891 7.082 1 96.44 115 CYS B N 1
ATOM 1889 C CA . CYS B 1 115 ? -0.198 27.156 8.203 1 96.44 115 CYS B CA 1
ATOM 1890 C C . CYS B 1 115 ? -1.629 26.75 7.883 1 96.44 115 CYS B C 1
ATOM 1892 O O . CYS B 1 115 ? -2.023 25.609 8.156 1 96.44 115 CYS B O 1
ATOM 1894 N N . ASP B 1 116 ? -2.379 27.688 7.332 1 96.38 116 ASP B N 1
ATOM 1895 C CA . ASP B 1 116 ? -3.75 27.375 6.945 1 96.38 116 ASP B CA 1
ATOM 1896 C C . ASP B 1 116 ? -3.779 26.312 5.855 1 96.38 116 ASP B C 1
ATOM 1898 O O . ASP B 1 116 ? -4.645 25.422 5.859 1 96.38 116 ASP B O 1
ATOM 1902 N N . THR B 1 117 ? -2.838 26.344 4.898 1 95 117 THR B N 1
ATOM 1903 C CA . THR B 1 117 ? -2.744 25.344 3.848 1 95 117 THR B CA 1
ATOM 1904 C C . THR B 1 117 ? -2.451 23.969 4.438 1 95 117 THR B C 1
ATOM 1906 O O . THR B 1 117 ? -3.125 22.984 4.113 1 95 117 THR B O 1
ATOM 1909 N N . ALA B 1 118 ? -1.465 23.891 5.328 1 95 118 ALA B N 1
ATOM 1910 C CA . ALA B 1 118 ? -1.091 22.625 5.953 1 95 118 ALA B CA 1
ATOM 1911 C C . ALA B 1 118 ? -2.258 22.031 6.734 1 95 118 ALA B C 1
ATOM 1913 O O . ALA B 1 118 ? -2.486 20.812 6.699 1 95 118 ALA B O 1
ATOM 1914 N N . PHE B 1 119 ? -2.971 22.875 7.406 1 94.19 119 PHE B N 1
ATOM 1915 C CA . PHE B 1 119 ? -4.121 22.422 8.18 1 94.19 119 PHE B CA 1
ATOM 1916 C C . PHE B 1 119 ? -5.195 21.844 7.27 1 94.19 119 PHE B C 1
ATOM 1918 O O . PHE B 1 119 ? -5.738 20.766 7.543 1 94.19 119 PHE B O 1
ATOM 1925 N N . LYS B 1 120 ? -5.5 22.578 6.188 1 94.38 120 LYS B N 1
ATOM 1926 C CA . LYS B 1 120 ? -6.508 22.109 5.242 1 94.38 120 LYS B CA 1
ATOM 1927 C C . LYS B 1 120 ? -6.105 20.766 4.637 1 94.38 120 LYS B C 1
ATOM 1929 O O . LYS B 1 120 ? -6.945 19.875 4.473 1 94.38 120 LYS B O 1
ATOM 1934 N N . LEU B 1 121 ? -4.828 20.641 4.32 1 93.19 121 LEU B N 1
ATOM 1935 C CA . LEU B 1 121 ? -4.328 19.391 3.781 1 93.19 121 LEU B CA 1
ATOM 1936 C C . LEU B 1 121 ? -4.461 18.266 4.805 1 93.19 121 LEU B C 1
ATOM 1938 O O . LEU B 1 121 ? -4.961 17.188 4.48 1 93.19 121 LEU B O 1
ATOM 1942 N N . TYR B 1 122 ? -4.035 18.438 6.016 1 93.44 122 TYR B N 1
ATOM 1943 C CA . TYR B 1 122 ? -4.133 17.438 7.066 1 93.44 122 TYR B CA 1
ATOM 1944 C C . TYR B 1 122 ? -5.582 17 7.277 1 93.44 122 TYR B C 1
ATOM 1946 O O . TYR B 1 122 ? -5.875 15.812 7.359 1 93.44 122 TYR B O 1
ATOM 1954 N N . GLU B 1 123 ? -6.441 18.047 7.402 1 92.5 123 GLU B N 1
ATOM 1955 C CA . GLU B 1 123 ? -7.863 17.766 7.59 1 92.5 123 GLU B CA 1
ATOM 1956 C C . GLU B 1 123 ? -8.414 16.906 6.449 1 92.5 123 GLU B C 1
ATOM 1958 O O . GLU B 1 123 ? -9.141 15.945 6.684 1 92.5 123 GLU B O 1
ATOM 1963 N N . CYS B 1 124 ? -8.102 17.25 5.25 1 93.56 124 CYS B N 1
ATOM 1964 C CA . CYS B 1 124 ? -8.609 16.531 4.082 1 93.56 124 CYS B CA 1
ATOM 1965 C C . CYS B 1 124 ? -8.148 15.086 4.094 1 93.56 124 CYS B C 1
ATOM 1967 O O . CYS B 1 124 ? -8.961 14.172 3.92 1 93.56 124 CYS B O 1
ATOM 1969 N N . TYR B 1 125 ? -6.836 14.797 4.344 1 90.12 125 TYR B N 1
ATOM 1970 C CA . TYR B 1 125 ? -6.324 13.438 4.383 1 90.12 125 TYR B CA 1
ATOM 1971 C C . TYR B 1 125 ? -6.918 12.664 5.555 1 90.12 125 TYR B C 1
ATOM 1973 O O . TYR B 1 125 ? -7.211 11.469 5.434 1 90.12 125 TYR B O 1
ATOM 1981 N N . HIS B 1 126 ? -7.035 13.336 6.648 1 89.44 126 HIS B N 1
ATOM 1982 C CA . HIS B 1 126 ? -7.656 12.703 7.809 1 89.44 126 HIS B CA 1
ATOM 1983 C C . HIS B 1 126 ? -9.086 12.266 7.504 1 89.44 126 HIS B C 1
ATOM 1985 O O . HIS B 1 126 ? -9.477 11.148 7.836 1 89.44 126 HIS B O 1
ATOM 1991 N N . GLN B 1 127 ? -9.867 13.086 6.844 1 89.56 127 GLN B N 1
ATOM 1992 C CA . GLN B 1 127 ? -11.273 12.82 6.566 1 89.56 127 GLN B CA 1
ATOM 1993 C C . GLN B 1 127 ? -11.43 11.734 5.508 1 89.56 127 GLN B C 1
ATOM 1995 O O . GLN B 1 127 ? -12.461 11.055 5.449 1 89.56 127 GLN B O 1
ATOM 2000 N N . ASN B 1 128 ? -10.406 11.57 4.715 1 85.94 128 ASN B N 1
ATOM 2001 C CA . ASN B 1 128 ? -10.484 10.586 3.637 1 85.94 128 ASN B CA 1
ATOM 2002 C C . ASN B 1 128 ? -9.633 9.359 3.934 1 85.94 128 ASN B C 1
ATOM 2004 O O . ASN B 1 128 ? -9.328 8.57 3.031 1 85.94 128 ASN B O 1
ATOM 2008 N N . HIS B 1 129 ? -9.258 9.188 5.203 1 82.88 129 HIS B N 1
ATOM 2009 C CA . HIS B 1 129 ? -8.312 8.125 5.547 1 82.88 129 HIS B CA 1
ATOM 2010 C C . HIS B 1 129 ? -8.922 6.746 5.309 1 82.88 129 HIS B C 1
ATOM 2012 O O . HIS B 1 129 ? -8.203 5.785 5.031 1 82.88 129 HIS B O 1
ATOM 2018 N N . ALA B 1 130 ? -10.273 6.629 5.418 1 76.56 130 ALA B N 1
ATOM 2019 C CA . ALA B 1 130 ? -10.953 5.352 5.223 1 76.56 130 ALA B CA 1
ATOM 2020 C C . ALA B 1 130 ? -10.797 4.863 3.785 1 76.56 130 ALA B C 1
ATOM 2022 O O . ALA B 1 130 ? -10.953 3.672 3.506 1 76.56 130 ALA B O 1
ATOM 2023 N N . ASP B 1 131 ? -10.562 5.828 2.883 1 75.44 131 ASP B N 1
ATOM 2024 C CA . ASP B 1 131 ? -10.406 5.477 1.476 1 75.44 131 ASP B CA 1
ATOM 2025 C C . ASP B 1 131 ? -9 4.93 1.202 1 75.44 131 ASP B C 1
ATOM 2027 O O . ASP B 1 131 ? -8.734 4.414 0.116 1 75.44 131 ASP B O 1
ATOM 2031 N N . ILE B 1 132 ? -8.164 5.207 2.213 1 74.81 132 ILE B N 1
ATOM 2032 C CA . ILE B 1 132 ? -6.781 4.766 2.055 1 74.81 132 ILE B CA 1
ATOM 2033 C C . ILE B 1 132 ? -6.574 3.445 2.789 1 74.81 132 ILE B C 1
ATOM 2035 O O . ILE B 1 132 ? -5.898 2.545 2.283 1 74.81 132 ILE B O 1
#

Sequence (264 aa):
MKFLIVLVACVALVAAEKLMLTEEQKQQAKVFAVACGEQEGISKEQAIALRDGKFENVDEKVKCFANCFLEKAGFIVNGQIKPDVVLTKLTILDGLEKVKAVQAKCDSLKGENNCDTAFKLYECYHQNHADIMKFLIVLVACVALVAAEKLMLTEEQKQQAKVFAVACGEQEGISKEQAIALRDGKFENVDEKVKCFANCFLEKAGFIVNGQIKPDVVLTKLTILDGLEKVKAVQAKCDSLKGENNCDTAFKLYECYHQNHADI

Organism: Drosophila grimshawi (NCBI:txid7222)

Foldseek 3Di:
DPPPPPQLQQVCQAPVVVQVDDPSSVVVLVVQLVVLCVVLVHDPVLSVCVNVPVPPPRDPSSVSSVVSSCVSSVQDDPRHGDVVSVCVNSVCRVVVVLVVVLCVVAVVDDDPDDVRNVVSNVVSCVVSVVSD/DPPPPPQLQQVCQALVVVQVDDPVSVVVLVVQLVVLCVVLVHDPVLSVCVNVPVPPPRDPSSVSSVVSSCVSSVQDDPRHGDVVSVCVNSVCRVVVVLVVVLCVVQVVDDDPDPVRNVVSNVVSCVVSVVSD

InterPro domains:
  IPR006170 Pheromone/general odorant binding protein [PF01395] (20-128)
  IPR006170 Pheromone/general odorant binding protein [SM00708] (32-129)
  IPR036728 Pheromone/general odorant binding protein superfamily [G3DSA:1.10.238.20] (18-131)
  IPR036728 Pheromone/general odorant binding protein superfamily [SSF47565] (20-129)

Secondary structure (DSSP, 8-state):
---SSGGGGGGGGTTTTTTT--HHHHHHHHHHHHHHHHHHT--HHHHHHHHTT--TT--HHHHHHHHHHHHHHTSEETTEE-HHHHHHHHHHHHHHHHHHHHHHHHTT---SSHHHHHHHHHHHHHHTGGG-/---SSGGGGGGGGSSTTTTT--HHHHHHHHHHHHHHHHHHT--HHHHHHHHTT--TT--HHHHHHHHHHHHHHTSEETTEE-HHHHHHHHHHHHHHHHHHHHHHHHTT---SSHHHHHHHHHHHHHHTGGG-

Nearest PDB structures (foldseek):
  5dic-assembly1_A  TM=5.747E-01  e=7.123E-07  Phormia regina
  3s0g-assembly2_B  TM=5.998E-01  e=2.185E-03  Apis mellifera
  3rzs-assembly1_A  TM=5.812E-01  e=8.046E-03  Apis mellifera
  6hhe-assembly1_A  TM=5.041E-01  e=2.533E-02  Ceratitis capitata
  7u1n-assembly2_B  TM=4.997E-01  e=1.821E+00  Anopheles darlingi

Radius of gyration: 21.81 Å; Cα contacts (8 Å, |Δi|>4): 365; chains: 2; bounding box: 38×64×49 Å

Solvent-accessible surface area (backbone atoms only — not comparable to full-atom values): 13971 Å² total; per-residue (Å²): 140,81,72,78,71,64,66,65,32,27,72,34,58,48,55,40,89,75,36,65,58,51,72,70,26,46,52,47,29,48,54,40,46,53,54,22,28,63,74,47,68,52,53,71,68,58,54,51,38,47,52,72,65,54,74,72,92,66,51,72,47,58,22,36,25,43,29,48,34,34,35,74,18,52,38,26,58,94,68,34,73,34,67,70,53,46,43,52,43,53,8,44,38,50,13,42,61,33,37,50,56,51,44,73,72,28,67,78,62,75,44,94,46,48,27,46,18,35,32,53,37,50,50,44,50,54,74,45,45,88,65,76,140,80,73,78,73,63,66,65,34,27,71,37,59,48,55,43,86,73,36,64,58,50,72,70,25,48,52,48,31,48,52,40,46,53,55,22,28,64,74,47,67,54,52,69,66,57,54,51,37,48,49,73,65,54,73,71,92,67,53,71,47,58,22,36,24,42,28,47,33,34,37,74,19,53,39,26,56,93,68,35,73,36,68,69,52,46,43,53,41,50,7,45,37,50,12,43,59,35,38,50,57,50,45,74,72,30,68,79,62,74,45,94,44,49,28,46,18,34,31,52,37,50,52,43,51,58,75,45,45,89,63,74